Protein AF-A0A8S3ZGH3-F1 (afdb_monomer_lite)

Organism: NCBI:txid100452

pLDDT: mean 76.25, std 20.77, range [28.72, 97.94]

InterPro domains:
  IPR023696 Ureohydrolase domain superfamily [SSF52768] (1-85)
  IPR037138 Histone deacetylase domain superfamily [G3DSA:3.40.800.20] (1-89)
  IPR037138 Histone deacetylase domain superfamily [G3DSA:3.40.800.20] (136-360)

Radius of gyration: 25.5 Å; chains: 1; bounding box: 62×52×78 Å

Secondary structure (DSSP, 8-state):
------THHHHHHHHHHTTGGGG-----------HHHHHHHHHHHHHHHHTPPPPPPPPPPPPPHHHHHHHHHHHHHHTTT-GGGGGGGGGGGS---GGGSTTHHHHHPPS-TT-----TTT--SSPPPSS-TT-TTHHHHHHHHHHHHHHHHHH------SEEEEEEES-TTSHHHHHHHTSTTGGGSEE-TTSS-TT--HHHHHHHHHHHHHTTSEEEEEEE------EE---SSSSPP-EE-HHHHHHHHHHTSTT-SSEEEEEES--GGGTTS---S-TTEEEEEEEEE-S---------S-TTTTSSTT--TT--EEEEEEESS---HHHHHHHIIIIIHHHHHHH--SEEEEEE-PPPP---

Sequence (368 aa):
GEMAVTPACFAHFVNFLTPLASGKLVLALEGGYNLKSLSESVALSLRALLGDPTPKIAPISAPNQSVVGSVLNCIKVLRPFWRSLRYQDFLEGRDVCADSYPFSEVLNFPPVQDVKFSTPESRPEVFPLIQECAAETAISRLESYNSLLDDLIKNTSLLCAEHRVSIASDNKESALHSYLTKSTVWSRCISLEEHLPGSADVSDCVKACIDSILSYKAQSSVCLVQSHHGHKNGPTNGEAPHQDTSIDLAVRYAASNDQTKRILVVQLGASPCNQQMCCTENSSVLYVTLESEGNKTTDSAHCSRDTTCRENRNADPTSQHVHINIKENAITNGDLMSVLFQVILPVSYEFCPDFVIFTWKTPSPANE

Foldseek 3Di:
DPDPDQLLVLLVVLLVCCPPPVRPDDDDDDDDDLPLRVVSNVVSVVCSSVVFDRWFDDQDDDDDPVVVLVVLLVLVVCVVPDVLSVVVVVVVVDPPPCVNPPCVVSVPDDPPPPPDDQDPVRDDPDDPDPDDPCDVCPVVVSVVVVVVSVVCVVPTDRDAAPAAEEEEEQDCPDPVNVVLCPDPVVVRYHYPVVVAPPNHHLLRQLLSQVCCCVVSNHVHYYYHYDDPQADQPDDPDDDDGDRQDSVNSNVVSLVVDPLWQAEEEEEEADDPPPPPPPPPVDLRYAYEYEHEDDPDPDDDQPQDLDPVCVVPPDDDNSHRYGYGYDYDDPDDPSNVVSCVVVPVVVVCSNSSTSYYHYYYDDPDPPPD

Structure (mmCIF, N/CA/C/O backbone):
data_AF-A0A8S3ZGH3-F1
#
_entry.id   AF-A0A8S3ZGH3-F1
#
loop_
_atom_site.group_PDB
_atom_site.id
_atom_site.type_symbol
_atom_site.label_atom_id
_atom_site.label_alt_id
_atom_site.label_comp_id
_atom_site.label_asym_id
_atom_site.label_entity_id
_atom_site.label_seq_id
_atom_site.pdbx_PDB_ins_code
_atom_site.Cartn_x
_atom_site.Cartn_y
_atom_site.Cartn_z
_atom_site.occupancy
_atom_site.B_iso_or_equiv
_atom_site.auth_seq_id
_atom_site.auth_comp_id
_atom_site.auth_asym_id
_atom_site.auth_atom_id
_atom_site.pdbx_PDB_model_num
ATOM 1 N N . GLY A 1 1 ? 10.021 0.715 -24.148 1.00 82.25 1 GLY A N 1
ATOM 2 C CA . GLY A 1 1 ? 10.222 0.157 -22.803 1.00 82.25 1 GLY A CA 1
ATOM 3 C C . GLY A 1 1 ? 10.001 -1.336 -22.813 1.00 82.25 1 GLY A C 1
ATOM 4 O O . GLY A 1 1 ? 10.886 -2.040 -22.367 1.00 82.25 1 GLY A O 1
ATOM 5 N N . GLU A 1 2 ? 8.851 -1.794 -23.329 1.00 84.62 2 GLU A N 1
ATOM 6 C CA . GLU A 1 2 ? 8.499 -3.228 -23.430 1.00 84.62 2 GLU A CA 1
ATOM 7 C C . GLU A 1 2 ? 8.503 -3.974 -22.082 1.00 84.62 2 GLU A C 1
ATOM 9 O O . GLU A 1 2 ? 8.679 -5.184 -22.023 1.00 84.62 2 GLU A O 1
ATOM 14 N N . MET A 1 3 ? 8.266 -3.240 -20.992 1.00 90.44 3 MET A N 1
ATOM 15 C CA . MET A 1 3 ? 8.086 -3.800 -19.655 1.00 90.44 3 MET A CA 1
ATOM 16 C C . MET A 1 3 ? 6.598 -4.014 -19.377 1.00 90.44 3 MET A C 1
ATOM 18 O O . MET A 1 3 ? 5.766 -3.227 -19.825 1.00 90.44 3 MET A O 1
ATOM 22 N N . ALA A 1 4 ? 6.276 -5.024 -18.572 1.00 90.50 4 ALA A N 1
ATOM 23 C CA . ALA A 1 4 ? 4.908 -5.362 -18.175 1.00 90.50 4 ALA A CA 1
ATOM 24 C C . ALA A 1 4 ? 4.517 -4.778 -16.799 1.00 90.50 4 ALA A C 1
ATOM 26 O O . ALA A 1 4 ? 3.807 -5.412 -16.023 1.00 90.50 4 ALA A O 1
ATOM 27 N N . VAL A 1 5 ? 5.011 -3.579 -16.462 1.00 93.44 5 VAL A N 1
ATOM 28 C CA . VAL A 1 5 ? 4.667 -2.899 -15.200 1.00 93.44 5 VAL A CA 1
ATOM 29 C C . VAL A 1 5 ? 3.343 -2.158 -15.369 1.00 93.44 5 VAL A C 1
ATOM 31 O O . VAL A 1 5 ? 3.215 -1.298 -16.238 1.00 93.44 5 VAL A O 1
ATOM 34 N N . THR A 1 6 ? 2.360 -2.469 -14.524 1.00 94.88 6 THR A N 1
ATOM 35 C CA . THR A 1 6 ? 1.045 -1.810 -14.556 1.00 94.88 6 THR A CA 1
ATOM 36 C C . THR A 1 6 ? 1.110 -0.378 -14.008 1.00 94.88 6 THR A C 1
ATOM 38 O O . THR A 1 6 ? 1.867 -0.146 -13.059 1.00 94.88 6 THR A O 1
ATOM 41 N N . PRO A 1 7 ? 0.256 0.551 -14.477 1.00 96.31 7 PRO A N 1
ATOM 42 C CA . PRO A 1 7 ? 0.173 1.912 -13.938 1.00 96.31 7 PRO A CA 1
ATOM 43 C C . PRO A 1 7 ? 0.001 2.002 -12.412 1.00 96.31 7 PRO A C 1
ATOM 45 O O . PRO A 1 7 ? 0.629 2.843 -11.770 1.00 96.31 7 PRO A O 1
ATOM 48 N N . ALA A 1 8 ? -0.776 1.096 -11.804 1.00 96.44 8 ALA A N 1
ATOM 49 C CA . ALA A 1 8 ? -1.003 1.066 -10.354 1.00 96.44 8 ALA A CA 1
ATOM 50 C C . ALA A 1 8 ? 0.294 0.932 -9.536 1.00 96.44 8 ALA A C 1
ATOM 52 O O . ALA A 1 8 ? 0.405 1.502 -8.451 1.00 96.44 8 ALA A O 1
ATOM 53 N N . CYS A 1 9 ? 1.317 0.265 -10.081 1.00 96.06 9 CYS A N 1
ATOM 54 C CA . CYS A 1 9 ? 2.613 0.110 -9.421 1.00 96.06 9 CYS A CA 1
ATOM 55 C C . CYS A 1 9 ? 3.291 1.462 -9.129 1.00 96.06 9 CYS A C 1
ATOM 57 O O . CYS A 1 9 ? 3.997 1.592 -8.128 1.00 96.06 9 CYS A O 1
ATOM 59 N N . PHE A 1 10 ? 3.062 2.488 -9.958 1.00 96.69 10 PHE A N 1
ATOM 60 C CA . PHE A 1 10 ? 3.638 3.817 -9.740 1.00 96.69 10 PHE A CA 1
ATOM 61 C C . PHE A 1 10 ? 3.031 4.518 -8.518 1.00 96.69 10 PHE A C 1
ATOM 63 O O . PHE A 1 10 ? 3.765 5.165 -7.774 1.00 96.69 10 PHE A O 1
ATOM 70 N N . ALA A 1 11 ? 1.737 4.324 -8.237 1.00 97.25 11 ALA A N 1
ATOM 71 C CA . ALA A 1 11 ? 1.107 4.849 -7.023 1.00 97.25 11 ALA A CA 1
ATOM 72 C C . ALA A 1 11 ? 1.741 4.259 -5.752 1.00 97.25 11 ALA A C 1
ATOM 74 O O . ALA A 1 11 ? 2.034 4.990 -4.807 1.00 97.25 11 ALA A O 1
ATOM 75 N N . HIS A 1 12 ? 2.023 2.951 -5.752 1.00 96.94 12 HIS A N 1
ATOM 76 C CA . HIS A 1 12 ? 2.747 2.295 -4.659 1.00 96.94 12 HIS A CA 1
ATOM 77 C C . HIS A 1 12 ? 4.166 2.844 -4.502 1.00 96.94 12 HIS A C 1
ATOM 79 O O . HIS A 1 12 ? 4.594 3.135 -3.387 1.00 96.94 12 HIS A O 1
ATOM 85 N N . PHE A 1 13 ? 4.882 3.034 -5.613 1.00 95.69 13 PHE A N 1
ATOM 86 C CA . PHE A 1 13 ? 6.238 3.576 -5.587 1.00 95.69 13 PHE A CA 1
ATOM 87 C C . PHE A 1 13 ? 6.276 4.995 -5.007 1.00 95.69 13 PHE A C 1
ATOM 89 O O . PHE A 1 13 ? 7.076 5.278 -4.119 1.00 95.69 13 PHE A O 1
ATOM 96 N N . VAL A 1 14 ? 5.356 5.865 -5.433 1.00 97.12 14 VAL A N 1
ATOM 97 C CA . VAL A 1 14 ? 5.193 7.213 -4.868 1.00 97.12 14 VAL A CA 1
ATOM 98 C C . VAL A 1 14 ? 4.881 7.141 -3.375 1.00 97.12 14 VAL A C 1
ATOM 100 O O . VAL A 1 14 ? 5.532 7.825 -2.588 1.00 97.12 14 VAL A O 1
ATOM 103 N N . ASN A 1 15 ? 3.949 6.279 -2.962 1.00 95.75 15 ASN A N 1
ATOM 104 C CA . ASN A 1 15 ? 3.580 6.129 -1.555 1.00 95.75 15 ASN A CA 1
ATOM 105 C C . ASN A 1 15 ? 4.732 5.610 -0.672 1.00 95.75 15 ASN A C 1
ATOM 107 O O . ASN A 1 15 ? 4.805 5.956 0.500 1.00 95.75 15 ASN A O 1
ATOM 111 N N . PHE A 1 16 ? 5.670 4.825 -1.209 1.00 96.12 16 PHE A N 1
ATOM 112 C CA . PHE A 1 16 ? 6.879 4.435 -0.471 1.00 96.12 16 PHE A CA 1
ATOM 113 C C . PHE A 1 16 ? 7.898 5.567 -0.311 1.00 96.12 16 PHE A C 1
ATOM 115 O O . PHE A 1 16 ? 8.708 5.534 0.616 1.00 96.12 16 PHE A O 1
ATOM 122 N N . LEU A 1 17 ? 7.866 6.567 -1.192 1.00 96.75 17 LEU A N 1
ATOM 123 C CA . LEU A 1 17 ? 8.768 7.716 -1.150 1.00 96.75 17 LEU A CA 1
ATOM 124 C C . LEU A 1 17 ? 8.205 8.882 -0.326 1.00 96.75 17 LEU A C 1
ATOM 126 O O . LEU A 1 17 ? 8.986 9.674 0.198 1.00 96.75 17 LEU A O 1
ATOM 130 N N . THR A 1 18 ? 6.882 8.987 -0.166 1.00 95.38 18 THR A N 1
ATOM 131 C CA . THR A 1 18 ? 6.231 10.083 0.579 1.00 95.38 18 THR A CA 1
ATOM 132 C C . THR A 1 18 ? 6.640 10.199 2.057 1.00 95.38 18 THR A C 1
ATOM 134 O O . THR A 1 18 ? 6.649 11.324 2.556 1.00 95.38 18 THR A O 1
ATOM 137 N N . PRO A 1 19 ? 7.047 9.141 2.792 1.00 95.25 19 PRO A N 1
ATOM 138 C CA . PRO A 1 19 ? 7.546 9.311 4.158 1.00 95.25 19 PRO A CA 1
ATOM 139 C C . PRO A 1 19 ? 8.932 9.975 4.217 1.00 95.25 19 PRO A C 1
ATOM 141 O O . PRO A 1 19 ? 9.314 10.535 5.247 1.00 95.25 19 PRO A O 1
ATOM 144 N N . LEU A 1 20 ? 9.707 9.920 3.129 1.00 96.00 20 LEU A N 1
ATOM 145 C CA . LEU A 1 20 ? 11.048 10.495 3.066 1.00 96.00 20 LEU A CA 1
ATOM 146 C C . LEU A 1 20 ? 10.983 12.023 2.976 1.00 96.00 20 LEU A C 1
ATOM 148 O O . LEU A 1 20 ? 10.017 12.603 2.484 1.00 96.00 20 LEU A O 1
ATOM 152 N N . ALA A 1 21 ? 12.029 12.691 3.472 1.00 97.06 21 ALA A N 1
ATOM 153 C CA . ALA A 1 21 ? 12.148 14.153 3.453 1.00 97.06 21 ALA A CA 1
ATOM 154 C C . ALA A 1 21 ? 10.903 14.895 3.993 1.00 97.06 21 ALA A C 1
ATOM 156 O O . ALA A 1 21 ? 10.619 16.017 3.568 1.00 97.06 21 ALA A O 1
ATOM 157 N N . SER A 1 22 ? 10.164 14.274 4.922 1.00 95.19 22 SER A N 1
ATOM 158 C CA . SER A 1 22 ? 8.912 14.803 5.479 1.00 95.19 22 SER A CA 1
ATOM 159 C C . SER A 1 22 ? 7.852 15.111 4.409 1.00 95.19 22 SER A C 1
ATOM 161 O O . SER A 1 22 ? 7.162 16.124 4.504 1.00 95.19 22 SER A O 1
ATOM 163 N N . GLY A 1 23 ? 7.752 14.285 3.363 1.00 95.19 23 GLY A N 1
ATOM 164 C CA . GLY A 1 23 ? 6.767 14.458 2.289 1.00 95.19 23 GLY A CA 1
ATOM 165 C C . GLY A 1 23 ? 7.167 15.432 1.186 1.00 95.19 23 GLY A C 1
ATOM 166 O O . GLY A 1 23 ? 6.381 15.670 0.273 1.00 95.19 23 GLY A O 1
ATOM 167 N N . LYS A 1 24 ? 8.381 15.994 1.223 1.00 97.06 24 LYS A N 1
ATOM 168 C CA . LYS A 1 24 ? 8.888 16.869 0.156 1.00 97.06 24 LYS A CA 1
ATOM 169 C C . LYS A 1 24 ? 9.322 16.032 -1.048 1.00 97.06 24 LYS A C 1
ATOM 171 O O . LYS A 1 24 ? 10.484 15.645 -1.149 1.00 97.06 24 LYS A O 1
ATOM 176 N N . LEU A 1 25 ? 8.380 15.774 -1.950 1.00 96.62 25 LEU A N 1
ATOM 177 C CA . LEU A 1 25 ? 8.569 14.969 -3.155 1.00 96.62 25 LEU A CA 1
ATOM 178 C C . LEU A 1 25 ? 8.141 15.754 -4.403 1.00 96.62 25 LEU A C 1
ATOM 180 O O . LEU A 1 25 ? 7.067 16.349 -4.429 1.00 96.62 25 LEU A O 1
ATOM 184 N N . VAL A 1 26 ? 8.976 15.732 -5.444 1.00 96.75 26 VAL A N 1
ATOM 185 C CA . VAL A 1 26 ? 8.665 16.264 -6.779 1.00 96.75 26 VAL A CA 1
ATOM 186 C C . VAL A 1 26 ? 8.785 15.123 -7.780 1.00 96.75 26 VAL A C 1
ATOM 188 O O . VAL A 1 26 ? 9.812 14.449 -7.822 1.00 96.75 26 VAL A O 1
ATOM 191 N N . LEU A 1 27 ? 7.745 14.922 -8.589 1.00 95.81 27 LEU A N 1
ATOM 192 C CA . LEU A 1 27 ? 7.790 14.028 -9.744 1.00 95.81 27 LEU A CA 1
ATOM 193 C C . LEU A 1 27 ? 8.035 14.874 -10.996 1.00 95.81 27 LEU A C 1
ATOM 195 O O . LEU A 1 27 ? 7.205 15.710 -11.348 1.00 95.81 27 LEU A O 1
ATOM 199 N N . ALA A 1 28 ? 9.179 14.671 -11.647 1.00 96.25 28 ALA A N 1
ATOM 200 C CA . ALA A 1 28 ? 9.502 15.285 -12.930 1.00 96.25 28 ALA A CA 1
ATOM 201 C C . ALA A 1 28 ? 9.198 14.287 -14.053 1.00 96.25 28 ALA A C 1
ATOM 203 O O . ALA A 1 28 ? 9.656 13.145 -14.011 1.00 96.25 28 ALA A O 1
ATOM 204 N N . LEU A 1 29 ? 8.388 14.701 -15.030 1.00 93.94 29 LEU A N 1
ATOM 205 C CA . LEU A 1 29 ? 8.074 13.857 -16.175 1.00 93.94 29 LEU A CA 1
ATOM 206 C C . LEU A 1 29 ? 9.268 13.820 -17.133 1.00 93.94 29 LEU A C 1
ATOM 208 O O . LEU A 1 29 ? 9.695 14.863 -17.617 1.00 93.94 29 LEU A O 1
ATOM 212 N N . GLU A 1 30 ? 9.754 12.617 -17.424 1.00 93.31 30 GLU A N 1
ATOM 213 C CA . GLU A 1 30 ? 10.881 12.377 -18.329 1.00 93.31 30 GLU A CA 1
ATOM 214 C C . GLU A 1 30 ? 10.387 11.701 -19.622 1.00 93.31 30 GLU A C 1
ATOM 216 O O . GLU A 1 30 ? 9.917 12.357 -20.550 1.00 93.31 30 GLU A O 1
ATOM 221 N N . GLY A 1 31 ? 10.457 10.367 -19.687 1.00 90.00 31 GLY A N 1
ATOM 222 C CA . GLY A 1 31 ? 10.003 9.571 -20.827 1.00 90.00 31 GLY A CA 1
ATOM 223 C C . GLY A 1 31 ? 8.589 9.004 -20.669 1.00 90.00 31 GLY A C 1
ATOM 224 O O . GLY A 1 31 ? 7.943 9.132 -19.632 1.00 90.00 31 GLY A O 1
ATOM 225 N N . GLY A 1 32 ? 8.129 8.309 -21.710 1.00 89.25 32 GLY A N 1
ATOM 226 C CA . GLY A 1 32 ? 6.811 7.674 -21.749 1.00 89.25 32 GLY A CA 1
ATOM 227 C C . GLY A 1 32 ? 6.171 7.852 -23.117 1.00 89.25 32 GLY A C 1
ATOM 228 O O . GLY A 1 32 ? 5.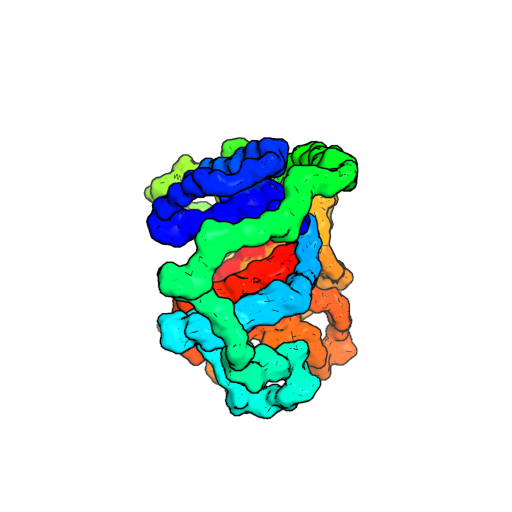617 8.899 -23.422 1.00 89.25 32 GLY A O 1
ATOM 229 N N . TYR A 1 33 ? 6.272 6.830 -23.964 1.00 89.44 33 TYR A N 1
ATOM 230 C CA . TYR A 1 33 ? 5.944 6.970 -25.390 1.00 89.44 33 TYR A CA 1
ATOM 231 C C . TYR A 1 33 ? 4.615 6.315 -25.787 1.00 89.44 33 TYR A C 1
ATOM 233 O O . TYR A 1 33 ? 4.142 6.511 -26.901 1.00 89.44 33 TYR A O 1
ATOM 241 N N . ASN A 1 34 ? 3.985 5.567 -24.876 1.00 90.38 34 ASN A N 1
ATOM 242 C CA . ASN A 1 34 ? 2.578 5.191 -24.999 1.00 90.38 34 ASN A CA 1
ATOM 243 C C . ASN A 1 34 ? 1.757 6.198 -24.182 1.00 90.38 34 ASN A C 1
ATOM 245 O O . ASN A 1 34 ? 1.824 6.184 -22.953 1.00 90.38 34 ASN A O 1
ATOM 249 N N . LEU A 1 35 ? 0.992 7.056 -24.866 1.00 92.94 35 LEU A N 1
ATOM 250 C CA . LEU A 1 35 ? 0.235 8.143 -24.234 1.00 92.94 35 LEU A CA 1
ATOM 251 C C . LEU A 1 35 ? -0.786 7.648 -23.208 1.00 92.94 35 LEU A C 1
ATOM 253 O O . LEU A 1 35 ? -0.936 8.280 -22.170 1.00 92.94 35 LEU A O 1
ATOM 257 N N . LYS A 1 36 ? -1.442 6.515 -23.469 1.00 94.69 36 LYS A N 1
ATOM 258 C CA . LYS A 1 36 ? -2.463 5.943 -22.585 1.00 94.69 36 LYS A CA 1
ATOM 259 C C . LYS A 1 36 ? -1.854 5.392 -21.301 1.00 94.69 36 LYS A C 1
ATOM 261 O O . LYS A 1 36 ? -2.310 5.707 -20.207 1.00 94.69 36 LYS A O 1
ATOM 266 N N . SER A 1 37 ? -0.786 4.603 -21.429 1.00 95.62 37 SER A N 1
ATOM 267 C CA . SER A 1 37 ? -0.040 4.115 -20.267 1.00 95.62 37 SER A CA 1
ATOM 268 C C . SER A 1 37 ? 0.553 5.274 -19.474 1.00 95.62 37 SER A C 1
ATOM 270 O O . SER A 1 37 ? 0.544 5.230 -18.249 1.00 95.62 37 SER A O 1
ATOM 272 N N . LEU A 1 38 ? 1.071 6.296 -20.162 1.00 96.50 38 LEU A N 1
ATOM 273 C CA . LEU A 1 38 ? 1.661 7.457 -19.515 1.00 96.50 38 LEU A CA 1
ATOM 274 C C . LEU A 1 38 ? 0.612 8.250 -18.729 1.00 96.50 38 LEU A C 1
ATOM 276 O O . LEU A 1 38 ? 0.835 8.532 -17.553 1.00 96.50 38 LEU A O 1
ATOM 280 N N . SER A 1 39 ? -0.520 8.591 -19.353 1.00 96.69 39 SER A N 1
ATOM 281 C CA . SER A 1 39 ? -1.583 9.354 -18.695 1.00 96.69 39 SER A CA 1
ATOM 282 C C . SER A 1 39 ? -2.107 8.631 -17.460 1.00 96.69 39 SER A C 1
ATOM 284 O O . SER A 1 39 ? -2.285 9.263 -16.422 1.00 96.69 39 SER A O 1
ATOM 286 N N . GLU A 1 40 ? -2.280 7.310 -17.545 1.00 97.38 40 GLU A N 1
ATOM 287 C CA . GLU A 1 40 ? -2.760 6.500 -16.425 1.00 97.38 40 GLU A CA 1
ATOM 288 C C . GLU A 1 40 ? -1.734 6.431 -15.286 1.00 97.38 40 GLU A C 1
ATOM 290 O O . GLU A 1 40 ? -2.064 6.690 -14.129 1.00 97.38 40 GLU A O 1
ATOM 295 N N . SER A 1 41 ? -0.460 6.164 -15.593 1.00 97.31 41 SER A N 1
ATOM 296 C CA . SER A 1 41 ? 0.600 6.129 -14.576 1.00 97.31 41 SER A CA 1
ATOM 297 C C . SER A 1 41 ? 0.769 7.479 -13.872 1.00 97.31 41 SER A C 1
ATOM 299 O O . SER A 1 41 ? 0.971 7.518 -12.656 1.00 97.31 41 SER A O 1
ATOM 301 N N . VAL A 1 42 ? 0.661 8.591 -14.610 1.00 97.88 42 VAL A N 1
ATOM 302 C CA . VAL A 1 42 ? 0.705 9.947 -14.039 1.00 97.88 42 VAL A CA 1
ATOM 303 C C . VAL A 1 42 ? -0.517 10.196 -13.157 1.00 97.88 42 VAL A C 1
ATOM 305 O O . VAL A 1 42 ? -0.353 10.661 -12.032 1.00 97.88 42 VAL A O 1
ATOM 308 N N . ALA A 1 43 ? -1.723 9.847 -13.608 1.00 97.50 43 ALA A N 1
ATOM 309 C CA . ALA A 1 43 ? -2.947 10.028 -12.831 1.00 97.50 43 ALA A CA 1
ATOM 310 C C . ALA A 1 43 ? -2.905 9.264 -11.495 1.00 97.50 43 ALA A C 1
ATOM 312 O O . ALA A 1 43 ? -3.174 9.846 -10.442 1.00 97.50 43 ALA A O 1
ATOM 313 N N . LEU A 1 44 ? -2.495 7.992 -11.502 1.00 97.94 44 LEU A N 1
ATOM 314 C CA . LEU A 1 44 ? -2.393 7.188 -10.278 1.00 97.94 44 LEU A CA 1
ATOM 315 C C . LEU A 1 44 ? -1.262 7.667 -9.352 1.00 97.94 44 LEU A C 1
ATOM 317 O O . LEU A 1 44 ? -1.410 7.645 -8.129 1.00 97.94 44 LEU A O 1
ATOM 321 N N . SER A 1 45 ? -0.163 8.177 -9.914 1.00 97.94 45 SER A N 1
ATOM 322 C CA . SER A 1 45 ? 0.901 8.832 -9.137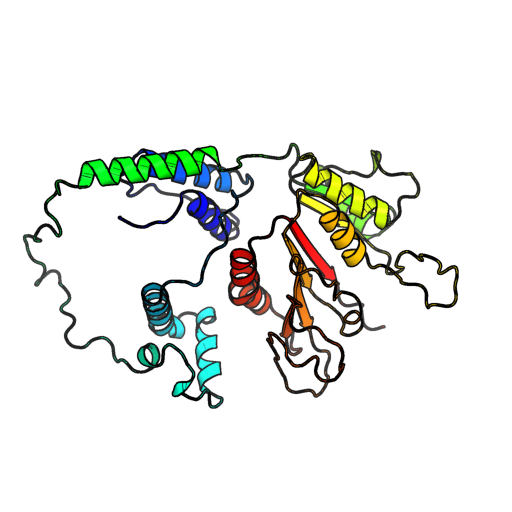 1.00 97.94 45 SER A CA 1
ATOM 323 C C . SER A 1 45 ? 0.415 10.120 -8.462 1.00 97.94 45 SER A C 1
ATOM 325 O O . SER A 1 45 ? 0.728 10.361 -7.296 1.00 97.94 45 SER A O 1
ATOM 327 N N . LEU A 1 46 ? -0.382 10.937 -9.162 1.00 97.06 46 LEU A N 1
ATOM 328 C CA . LEU A 1 46 ? -0.984 12.152 -8.603 1.00 97.06 46 LEU A CA 1
ATOM 329 C C . LEU A 1 46 ? -1.956 11.825 -7.467 1.00 97.06 46 LEU A C 1
ATOM 331 O O . LEU A 1 46 ? -1.918 12.492 -6.437 1.00 97.06 46 LEU A O 1
ATOM 335 N N . ARG A 1 47 ? -2.770 10.773 -7.606 1.00 96.88 47 ARG A N 1
ATOM 336 C CA . ARG A 1 47 ? -3.635 10.280 -6.519 1.00 96.88 47 ARG A CA 1
ATOM 337 C C . ARG A 1 47 ? -2.836 9.943 -5.260 1.00 96.88 47 ARG A C 1
ATOM 339 O O . ARG A 1 47 ? -3.187 10.398 -4.174 1.00 96.88 47 ARG A O 1
ATOM 346 N N . ALA A 1 48 ? -1.719 9.228 -5.406 1.00 96.25 48 ALA A N 1
ATOM 347 C CA . ALA A 1 48 ? -0.838 8.926 -4.277 1.00 96.25 48 ALA A CA 1
ATOM 348 C C . ALA A 1 48 ? -0.256 10.200 -3.627 1.00 96.25 48 ALA A C 1
ATOM 350 O O . ALA A 1 48 ? -0.211 10.291 -2.402 1.00 96.25 48 ALA A O 1
ATOM 351 N N . LEU A 1 49 ? 0.123 11.218 -4.415 1.00 96.56 49 LEU A N 1
ATOM 352 C CA . LEU A 1 49 ? 0.586 12.516 -3.890 1.00 96.56 49 LEU A CA 1
ATOM 353 C C . LEU A 1 49 ? -0.511 13.302 -3.159 1.00 96.56 49 LEU A C 1
ATOM 355 O O . LEU A 1 49 ? -0.233 13.958 -2.157 1.00 96.56 49 LEU A O 1
ATOM 359 N N . LEU A 1 50 ? -1.756 13.223 -3.633 1.00 95.69 50 LEU A N 1
ATOM 360 C CA . LEU A 1 50 ? -2.925 13.790 -2.952 1.00 95.69 50 LEU A CA 1
ATOM 361 C C . LEU A 1 50 ? -3.277 13.011 -1.673 1.00 95.69 50 LEU A C 1
ATOM 363 O O . LEU A 1 50 ? -4.073 13.471 -0.851 1.00 95.69 50 LEU A O 1
ATOM 367 N N . GLY A 1 51 ? -2.648 11.855 -1.461 1.00 93.12 51 GLY A N 1
ATOM 368 C CA . GLY A 1 51 ? -2.866 10.974 -0.325 1.00 93.12 51 GLY A CA 1
ATOM 369 C C . GLY A 1 51 ? -4.170 10.186 -0.420 1.00 93.12 51 GLY A C 1
ATOM 370 O O . GLY A 1 51 ? -4.714 9.824 0.624 1.00 93.12 51 GLY A O 1
ATOM 371 N N . ASP A 1 52 ? -4.675 9.971 -1.635 1.00 95.88 52 ASP A N 1
ATOM 372 C CA . ASP A 1 52 ? -5.749 9.017 -1.900 1.00 95.88 52 ASP A CA 1
ATOM 373 C C . ASP A 1 52 ? -5.241 7.575 -1.702 1.00 95.88 52 ASP A C 1
ATOM 375 O O . ASP A 1 52 ? -4.031 7.325 -1.779 1.00 95.88 52 ASP A O 1
ATOM 379 N N . PRO A 1 53 ? -6.138 6.599 -1.477 1.00 94.44 53 PRO A N 1
ATOM 380 C CA . PRO A 1 53 ? -5.749 5.200 -1.333 1.00 94.44 53 PRO A CA 1
ATOM 381 C C . PRO A 1 53 ? -5.029 4.677 -2.581 1.00 94.44 53 PRO A C 1
ATOM 383 O O . PRO A 1 53 ? -5.479 4.886 -3.713 1.00 94.44 53 PRO A O 1
ATOM 386 N N . THR A 1 54 ? -3.919 3.964 -2.376 1.00 94.12 54 THR A N 1
ATOM 387 C CA . THR A 1 54 ? -3.195 3.293 -3.461 1.00 94.12 54 THR A CA 1
ATOM 388 C C . THR A 1 54 ? -4.056 2.174 -4.049 1.00 94.12 54 THR A C 1
ATOM 390 O O . THR A 1 54 ? -4.522 1.327 -3.278 1.00 94.12 54 THR A O 1
ATOM 393 N N . PRO A 1 55 ? -4.257 2.119 -5.379 1.00 94.31 55 PRO A N 1
ATOM 394 C CA . PRO A 1 55 ? -5.043 1.055 -5.985 1.00 94.31 55 PRO A CA 1
ATOM 395 C C . PRO A 1 55 ? -4.417 -0.310 -5.728 1.00 94.31 55 PRO A C 1
ATOM 397 O O . PRO A 1 55 ? -3.203 -0.459 -5.811 1.00 94.31 55 PRO A O 1
ATOM 400 N N . LYS A 1 56 ? -5.244 -1.318 -5.459 1.00 92.12 56 LYS A N 1
ATOM 401 C CA . LYS A 1 56 ? -4.766 -2.677 -5.208 1.00 92.12 56 LYS A CA 1
ATOM 402 C C . LYS A 1 56 ? -4.052 -3.236 -6.441 1.00 92.12 56 LYS A C 1
ATOM 404 O O . LYS A 1 56 ? -4.641 -3.295 -7.519 1.00 92.12 56 LYS A O 1
ATOM 409 N N . ILE A 1 57 ? -2.819 -3.707 -6.267 1.00 91.38 57 ILE A N 1
ATOM 410 C CA . ILE A 1 57 ? -2.141 -4.525 -7.276 1.00 91.38 57 ILE A CA 1
ATOM 411 C C . ILE A 1 57 ? -2.473 -6.004 -7.077 1.00 91.38 57 ILE A C 1
ATOM 413 O O . ILE A 1 57 ? -2.683 -6.463 -5.951 1.00 91.38 57 ILE A O 1
ATOM 417 N N . ALA A 1 58 ? -2.549 -6.741 -8.186 1.00 85.25 58 ALA A N 1
ATOM 418 C CA . ALA A 1 58 ? -2.752 -8.185 -8.161 1.00 85.25 58 ALA A CA 1
ATOM 419 C C . ALA A 1 58 ? -1.635 -8.881 -7.354 1.00 85.25 58 ALA A C 1
ATOM 421 O O . ALA A 1 58 ? -0.534 -8.326 -7.264 1.00 85.25 58 ALA A O 1
ATOM 422 N N . PRO A 1 59 ? -1.896 -10.075 -6.783 1.00 82.06 59 PRO A N 1
ATOM 423 C CA . PRO A 1 59 ? -0.877 -10.840 -6.074 1.00 82.06 59 PRO A CA 1
ATOM 424 C C . PRO A 1 59 ? 0.390 -10.962 -6.916 1.00 82.06 59 PRO A C 1
ATOM 426 O O . PRO A 1 59 ? 0.335 -11.386 -8.074 1.00 82.06 59 PRO A O 1
ATOM 429 N N . ILE A 1 60 ? 1.516 -10.535 -6.349 1.00 87.69 60 ILE A N 1
ATOM 430 C CA . ILE A 1 60 ? 2.795 -10.561 -7.053 1.00 87.69 60 ILE A CA 1
ATOM 431 C C . ILE A 1 60 ? 3.441 -11.935 -6.899 1.00 87.69 60 ILE A C 1
ATOM 433 O O . ILE A 1 60 ? 3.383 -12.547 -5.837 1.00 87.69 60 ILE A O 1
ATOM 437 N N . SER A 1 61 ? 4.062 -12.421 -7.969 1.00 84.69 61 SER A N 1
ATOM 438 C CA . SER A 1 61 ? 4.901 -13.615 -7.923 1.00 84.69 61 SER A CA 1
ATOM 439 C C . SER A 1 61 ? 6.327 -13.264 -7.501 1.00 84.69 61 SER A C 1
ATOM 441 O O . SER A 1 61 ? 6.729 -12.097 -7.514 1.00 84.69 61 SER A O 1
ATOM 443 N N . ALA A 1 62 ? 7.128 -14.296 -7.230 1.00 84.31 62 ALA A N 1
ATOM 444 C CA . ALA A 1 62 ? 8.565 -14.140 -7.064 1.00 84.31 62 ALA A CA 1
ATOM 445 C C . ALA A 1 62 ? 9.190 -13.362 -8.247 1.00 84.31 62 ALA A C 1
ATOM 447 O O . ALA A 1 62 ? 8.756 -13.523 -9.398 1.00 84.31 62 ALA A O 1
ATOM 448 N N . PRO A 1 63 ? 10.206 -12.520 -7.987 1.00 88.19 63 PRO A N 1
ATOM 449 C CA . PRO A 1 63 ? 10.887 -11.768 -9.032 1.00 88.19 63 PRO A CA 1
ATOM 450 C C . PRO A 1 63 ? 11.603 -12.698 -10.021 1.00 88.19 63 PRO A C 1
ATOM 452 O O . PRO A 1 63 ? 12.100 -13.765 -9.662 1.00 88.19 63 PRO A O 1
ATOM 455 N N . ASN A 1 64 ? 11.717 -12.255 -11.276 1.00 88.44 64 ASN A N 1
ATOM 456 C CA . ASN A 1 64 ? 12.489 -12.965 -12.296 1.00 88.44 64 ASN A CA 1
ATOM 457 C C . ASN A 1 64 ? 13.960 -13.111 -11.884 1.00 88.44 64 ASN A C 1
ATOM 459 O O . ASN A 1 64 ? 14.563 -12.163 -11.380 1.00 88.44 64 ASN A O 1
ATOM 463 N N . GLN A 1 65 ? 14.573 -14.249 -12.220 1.00 83.25 65 GLN A N 1
ATOM 464 C CA . GLN A 1 65 ? 15.977 -14.552 -11.898 1.00 83.25 65 GLN A CA 1
ATOM 465 C C . GLN A 1 65 ? 16.950 -13.465 -12.382 1.00 83.25 65 GLN A C 1
ATOM 467 O O . GLN A 1 65 ? 17.850 -13.057 -11.652 1.00 83.25 65 GLN A O 1
ATOM 472 N N . SER A 1 66 ? 16.717 -12.915 -13.580 1.00 86.19 66 SER A N 1
ATOM 473 C CA . SER A 1 66 ? 17.509 -11.795 -14.106 1.00 86.19 66 SER A CA 1
ATOM 474 C C . SER A 1 66 ? 17.424 -10.542 -13.226 1.00 86.19 66 SER A C 1
ATOM 476 O O . SER A 1 66 ? 18.438 -9.877 -13.039 1.00 86.19 66 SER A O 1
ATOM 478 N N . VAL A 1 67 ? 16.248 -10.227 -12.672 1.00 88.62 67 VAL A N 1
ATOM 479 C CA . VAL A 1 67 ? 16.059 -9.075 -11.774 1.00 88.62 67 VAL A CA 1
ATOM 480 C C . VAL A 1 67 ? 16.762 -9.328 -10.447 1.00 88.62 67 VAL A C 1
ATOM 482 O O . VAL A 1 67 ? 17.451 -8.440 -9.952 1.00 88.62 67 VAL A O 1
ATOM 485 N N . VAL A 1 68 ? 16.645 -10.543 -9.901 1.00 84.19 68 VAL A N 1
ATOM 486 C CA . VAL A 1 68 ? 17.347 -10.925 -8.668 1.00 84.19 68 VAL A CA 1
ATOM 487 C C . VAL A 1 68 ? 18.857 -10.767 -8.841 1.00 84.19 68 VAL A C 1
ATOM 489 O O . VAL A 1 68 ? 19.489 -10.091 -8.033 1.00 84.19 68 VAL A O 1
ATOM 492 N N . GLY A 1 69 ? 19.424 -11.283 -9.936 1.00 79.56 69 GLY A N 1
ATOM 493 C CA . GLY A 1 69 ? 20.842 -11.109 -10.258 1.00 79.56 69 GLY A CA 1
ATOM 494 C C . GLY A 1 69 ? 21.260 -9.636 -10.341 1.00 79.56 69 GLY A C 1
ATOM 495 O O . GLY A 1 69 ? 22.266 -9.245 -9.749 1.00 79.56 69 GLY A O 1
ATOM 496 N N . SER A 1 70 ? 20.471 -8.785 -11.010 1.00 84.44 70 SER A N 1
ATOM 497 C CA . SER A 1 70 ? 20.737 -7.339 -11.072 1.00 84.44 70 SER A CA 1
ATOM 498 C C . SER A 1 70 ? 20.699 -6.668 -9.694 1.00 84.44 70 SER A C 1
ATOM 500 O O . SER A 1 70 ? 21.594 -5.886 -9.375 1.00 84.44 70 SER A O 1
ATOM 502 N N . VAL A 1 71 ? 19.702 -6.982 -8.862 1.00 86.88 71 VAL A N 1
ATOM 503 C CA . VAL A 1 71 ? 19.565 -6.415 -7.510 1.00 86.88 71 VAL A CA 1
ATOM 504 C C . VAL A 1 71 ? 20.735 -6.834 -6.623 1.00 86.88 71 VAL A C 1
ATOM 506 O O . VAL A 1 71 ? 21.348 -5.978 -5.984 1.00 86.88 71 VAL A O 1
ATOM 509 N N . LEU A 1 72 ? 21.092 -8.119 -6.613 1.00 82.75 72 LEU A N 1
ATOM 510 C CA . LEU A 1 72 ? 22.196 -8.625 -5.798 1.00 82.75 72 LEU A CA 1
ATOM 511 C C . LEU A 1 72 ? 23.550 -8.038 -6.239 1.00 82.75 72 LEU A C 1
ATOM 513 O O . LEU A 1 72 ? 24.357 -7.661 -5.390 1.00 82.75 72 LEU A O 1
ATOM 517 N N . ASN A 1 73 ? 23.776 -7.855 -7.545 1.00 78.44 73 ASN A N 1
ATOM 518 C CA . ASN A 1 73 ? 24.965 -7.163 -8.054 1.00 78.44 73 ASN A CA 1
ATOM 519 C C . ASN A 1 73 ? 25.040 -5.703 -7.575 1.00 78.44 73 ASN A C 1
ATOM 521 O O . ASN A 1 73 ? 26.102 -5.250 -7.140 1.00 78.44 73 ASN A O 1
ATOM 525 N N . CYS A 1 74 ? 23.921 -4.969 -7.595 1.00 86.00 74 CYS A N 1
ATOM 526 C CA . CYS A 1 74 ? 23.860 -3.615 -7.041 1.00 86.00 74 CYS A CA 1
ATOM 527 C C . CYS A 1 74 ? 24.176 -3.606 -5.539 1.00 86.00 74 CYS A C 1
ATOM 529 O O . CYS A 1 74 ? 24.975 -2.788 -5.083 1.00 86.00 74 CYS A O 1
ATOM 531 N N . ILE A 1 75 ? 23.601 -4.537 -4.772 1.00 84.56 75 ILE A N 1
ATOM 532 C CA . ILE A 1 75 ? 23.861 -4.670 -3.334 1.00 84.56 75 ILE A CA 1
ATOM 533 C C . ILE A 1 75 ? 25.349 -4.931 -3.070 1.00 84.56 75 ILE A C 1
ATOM 535 O O . ILE A 1 75 ? 25.949 -4.230 -2.256 1.00 84.56 75 ILE A O 1
ATOM 539 N N . LYS A 1 76 ? 25.973 -5.857 -3.809 1.00 77.06 76 LYS A N 1
ATOM 540 C CA . LYS A 1 76 ? 27.405 -6.188 -3.698 1.00 77.06 76 LYS A CA 1
ATOM 541 C C . LYS A 1 76 ? 28.308 -4.962 -3.860 1.00 77.06 76 LYS A C 1
ATOM 543 O O . LYS A 1 76 ? 29.252 -4.793 -3.091 1.00 77.06 76 LYS A O 1
ATOM 548 N N . VAL A 1 77 ? 28.021 -4.096 -4.834 1.00 81.50 77 VAL A N 1
ATOM 549 C CA . VAL A 1 77 ? 28.816 -2.881 -5.095 1.00 81.50 77 VAL A CA 1
ATOM 550 C C . VAL A 1 77 ? 28.534 -1.781 -4.067 1.00 81.50 77 VAL A C 1
ATOM 552 O O . VAL A 1 77 ? 29.439 -1.038 -3.691 1.00 81.50 77 VAL A O 1
ATOM 555 N N . LEU A 1 78 ? 27.292 -1.668 -3.588 1.00 84.81 78 LEU A N 1
ATOM 556 C CA . LEU A 1 78 ? 26.854 -0.574 -2.716 1.00 84.81 78 LEU A CA 1
ATOM 557 C C . LEU A 1 78 ? 27.041 -0.854 -1.213 1.00 84.81 78 LEU A C 1
ATOM 559 O O . LEU A 1 78 ? 27.169 0.098 -0.437 1.00 84.81 78 LEU A O 1
ATOM 563 N N . ARG A 1 79 ? 27.112 -2.119 -0.773 1.00 83.88 79 ARG A N 1
ATOM 564 C CA . ARG A 1 79 ? 27.233 -2.494 0.654 1.00 83.88 79 ARG A CA 1
ATOM 565 C C . ARG A 1 79 ? 28.416 -1.859 1.413 1.00 83.88 79 ARG A C 1
ATOM 567 O O . ARG A 1 79 ? 28.231 -1.536 2.594 1.00 83.88 79 ARG A O 1
ATOM 574 N N . PRO A 1 80 ? 29.595 -1.566 0.810 1.00 81.94 80 PRO A N 1
ATOM 575 C CA . PRO A 1 80 ? 30.658 -0.854 1.523 1.00 81.94 80 PRO A CA 1
ATOM 576 C C . PRO A 1 80 ? 30.240 0.557 1.956 1.00 81.94 80 PRO A C 1
ATOM 578 O O . PRO A 1 80 ? 30.694 1.040 2.992 1.00 81.94 80 PRO A O 1
ATOM 581 N N . PHE A 1 81 ? 29.324 1.195 1.226 1.00 88.69 81 PHE A N 1
ATOM 582 C CA . PHE A 1 81 ? 28.893 2.575 1.460 1.00 88.69 81 PHE A CA 1
ATOM 583 C C . PHE A 1 81 ? 27.603 2.666 2.290 1.00 88.69 81 PHE A C 1
ATOM 585 O O . PHE A 1 81 ? 27.408 3.642 3.012 1.00 88.69 81 PHE A O 1
ATOM 592 N N . TRP A 1 82 ? 26.753 1.633 2.254 1.00 88.44 82 TRP A N 1
ATOM 593 C CA . TRP A 1 82 ? 25.422 1.647 2.871 1.00 88.44 82 TRP A CA 1
ATOM 594 C C . TRP A 1 82 ? 25.250 0.526 3.899 1.00 88.44 82 TRP A C 1
ATOM 596 O O . TRP A 1 82 ? 25.178 -0.650 3.554 1.00 88.44 82 TRP A O 1
ATOM 606 N N . ARG A 1 83 ? 25.137 0.891 5.185 1.00 85.81 83 ARG A N 1
ATOM 607 C CA . ARG A 1 83 ? 25.017 -0.076 6.298 1.00 85.81 83 ARG A CA 1
ATOM 608 C C . ARG A 1 83 ? 23.782 -0.972 6.192 1.00 85.81 83 ARG A C 1
ATOM 610 O O . ARG A 1 83 ? 23.869 -2.145 6.535 1.00 85.81 83 ARG A O 1
ATOM 617 N N . SER A 1 84 ? 22.675 -0.440 5.674 1.00 85.06 84 SER A N 1
ATOM 618 C CA . SER A 1 84 ? 21.420 -1.173 5.464 1.00 85.06 84 SER A CA 1
ATOM 619 C C . SER A 1 84 ? 21.535 -2.332 4.472 1.00 85.06 84 SER A C 1
ATOM 621 O O . SER A 1 84 ? 20.618 -3.136 4.403 1.00 85.06 84 SER A O 1
ATOM 623 N N . LEU A 1 85 ? 22.632 -2.433 3.714 1.00 84.81 85 LEU A N 1
ATOM 624 C CA . LEU A 1 85 ? 22.870 -3.490 2.727 1.00 84.81 85 LEU A CA 1
ATOM 625 C C . LEU A 1 85 ? 23.892 -4.545 3.191 1.00 84.81 85 LEU A C 1
ATOM 627 O O . LEU A 1 85 ? 24.159 -5.493 2.462 1.00 84.81 85 LEU A O 1
ATOM 631 N N . ARG A 1 86 ? 24.480 -4.397 4.387 1.00 77.56 86 ARG A N 1
ATOM 632 C CA . ARG A 1 86 ? 25.575 -5.260 4.882 1.00 77.56 86 ARG A CA 1
ATOM 633 C C . ARG A 1 86 ? 25.115 -6.550 5.567 1.00 77.56 86 ARG A C 1
ATOM 635 O O . ARG A 1 86 ? 25.945 -7.361 5.951 1.00 77.56 86 ARG A O 1
ATOM 642 N N . TYR A 1 87 ? 23.812 -6.752 5.760 1.00 69.75 87 TYR A N 1
ATOM 643 C CA . TYR A 1 87 ? 23.305 -7.909 6.508 1.00 69.75 87 TYR A CA 1
ATOM 644 C C . TYR A 1 87 ? 23.491 -9.247 5.768 1.00 69.75 87 TYR A C 1
ATOM 646 O O . TYR A 1 87 ? 23.469 -10.296 6.406 1.00 69.75 87 TYR A O 1
ATOM 654 N N . GLN A 1 88 ? 23.707 -9.225 4.448 1.00 62.50 88 GLN A N 1
ATOM 655 C CA . GLN A 1 88 ? 23.968 -10.435 3.657 1.00 62.50 88 GLN A CA 1
ATOM 656 C C . GLN A 1 88 ? 25.305 -11.096 4.038 1.00 62.50 88 GLN A C 1
ATOM 658 O O . GLN A 1 88 ? 25.404 -12.317 4.010 1.00 62.50 88 GLN A O 1
ATOM 663 N N . ASP A 1 89 ? 26.278 -10.313 4.516 1.00 50.44 89 ASP A N 1
ATOM 664 C CA . ASP A 1 89 ? 27.605 -10.785 4.935 1.00 50.44 89 ASP A CA 1
ATOM 665 C C . ASP A 1 89 ? 27.530 -11.660 6.208 1.00 50.44 89 ASP A C 1
ATOM 667 O O . ASP A 1 89 ? 28.377 -12.516 6.440 1.00 50.44 89 ASP A O 1
ATOM 671 N N . PHE A 1 90 ? 26.491 -11.500 7.041 1.00 49.94 90 PHE A N 1
ATOM 672 C CA . PHE A 1 90 ? 26.296 -12.326 8.244 1.00 49.94 90 PHE A CA 1
ATOM 673 C C . PHE A 1 90 ? 25.799 -13.744 7.934 1.00 49.94 90 PHE A C 1
ATOM 675 O O . PHE A 1 90 ? 25.951 -14.635 8.771 1.00 49.94 90 PHE A O 1
ATOM 682 N N . LEU A 1 91 ? 25.235 -13.974 6.742 1.00 48.69 91 LEU A N 1
ATOM 683 C CA . LEU A 1 91 ? 24.916 -15.320 6.257 1.00 48.69 91 LEU A CA 1
ATOM 684 C C . LEU A 1 91 ? 26.181 -16.081 5.828 1.00 48.69 91 LEU A C 1
ATOM 686 O O . LEU A 1 91 ? 26.161 -17.304 5.804 1.00 48.69 91 LEU A O 1
ATOM 690 N N . GLU A 1 92 ? 27.288 -15.383 5.555 1.00 48.34 92 GLU A N 1
ATOM 691 C CA . GLU A 1 92 ? 28.572 -15.976 5.148 1.00 48.34 92 GLU A CA 1
ATOM 692 C C . GLU A 1 92 ? 29.382 -16.530 6.353 1.00 48.34 92 GLU A C 1
ATOM 694 O O . GLU A 1 92 ? 30.408 -17.177 6.160 1.00 48.34 92 GLU A O 1
ATOM 699 N N . GLY A 1 93 ? 28.936 -16.296 7.602 1.00 45.81 93 GLY A N 1
ATOM 700 C CA . GLY A 1 93 ? 29.654 -16.633 8.851 1.00 45.81 93 GLY A CA 1
ATOM 701 C C . GLY A 1 93 ? 29.160 -17.866 9.632 1.00 45.81 93 GLY A C 1
ATOM 702 O O . GLY A 1 93 ? 29.714 -18.196 10.680 1.00 45.81 93 GLY A O 1
ATOM 703 N N . ARG A 1 94 ? 28.125 -18.555 9.148 1.00 41.56 94 ARG A N 1
ATOM 704 C CA . ARG A 1 94 ? 27.843 -19.969 9.456 1.00 41.56 94 ARG A CA 1
ATOM 705 C C . ARG A 1 94 ? 27.804 -20.682 8.118 1.00 41.56 94 ARG A C 1
ATOM 707 O O . ARG A 1 94 ? 27.375 -20.053 7.162 1.00 41.56 94 ARG A O 1
ATOM 714 N N . ASP A 1 95 ? 28.224 -21.943 8.059 1.00 39.91 95 ASP A N 1
ATOM 715 C CA . ASP A 1 95 ? 28.204 -22.777 6.852 1.00 39.91 95 ASP A CA 1
ATOM 716 C C . ASP A 1 95 ? 26.800 -22.837 6.213 1.00 39.91 95 ASP A C 1
ATOM 718 O O . ASP A 1 95 ? 26.058 -23.809 6.353 1.00 39.91 95 ASP A O 1
ATOM 722 N N . VAL A 1 96 ? 26.407 -21.797 5.481 1.00 42.22 96 VAL A N 1
ATOM 723 C CA . VAL A 1 96 ? 25.440 -21.919 4.408 1.00 42.22 96 VAL A CA 1
ATOM 724 C C . VAL A 1 96 ? 26.226 -22.658 3.348 1.00 42.22 96 VAL A C 1
ATOM 726 O O . VAL A 1 96 ? 27.105 -22.085 2.706 1.00 42.22 96 VAL A O 1
ATOM 729 N N . CYS A 1 97 ? 25.977 -23.965 3.248 1.00 40.97 97 CYS A N 1
ATOM 730 C CA . CYS A 1 97 ? 26.516 -24.805 2.189 1.00 40.97 97 CYS A CA 1
ATOM 731 C C . CYS A 1 97 ? 26.394 -24.004 0.887 1.00 40.97 97 CYS A C 1
ATOM 733 O O . CYS A 1 97 ? 25.274 -23.647 0.512 1.00 40.97 97 CYS A O 1
ATOM 735 N N . ALA A 1 98 ? 27.511 -23.650 0.245 1.00 45.03 98 ALA A N 1
ATOM 736 C CA . ALA A 1 98 ? 27.505 -22.842 -0.980 1.00 45.03 98 ALA A CA 1
ATOM 737 C C . ALA A 1 98 ? 26.603 -23.463 -2.070 1.00 45.03 98 ALA A C 1
ATOM 739 O O . ALA A 1 98 ? 26.063 -22.750 -2.912 1.00 45.03 98 ALA A O 1
ATOM 740 N N . ASP A 1 99 ? 26.365 -24.773 -1.966 1.00 44.88 99 ASP A N 1
ATOM 741 C CA . ASP A 1 99 ? 25.464 -25.584 -2.787 1.00 44.88 99 ASP A CA 1
ATOM 742 C C . ASP A 1 99 ? 23.961 -25.334 -2.531 1.00 44.88 99 ASP A C 1
ATOM 744 O O . ASP A 1 99 ? 23.119 -25.781 -3.304 1.00 44.88 99 ASP A O 1
ATOM 748 N N . SER A 1 100 ? 23.600 -24.636 -1.449 1.00 45.19 100 SER A N 1
ATOM 749 C CA . SER A 1 100 ? 22.213 -24.358 -1.038 1.00 45.19 100 SER A CA 1
ATOM 750 C C . SER A 1 100 ? 21.775 -22.908 -1.265 1.00 45.19 100 SER A C 1
ATOM 752 O O . SER A 1 100 ? 20.584 -22.608 -1.174 1.00 45.19 100 SER A O 1
ATOM 754 N N . TYR A 1 101 ? 22.711 -22.004 -1.584 1.00 45.25 101 TYR A N 1
ATOM 755 C CA . TYR A 1 101 ? 22.378 -20.639 -1.977 1.00 45.25 101 TYR A CA 1
ATOM 756 C C . TYR A 1 101 ? 22.020 -20.623 -3.473 1.00 45.25 101 TYR A C 1
ATOM 758 O O . TYR A 1 101 ? 22.879 -20.928 -4.301 1.00 45.25 101 TYR A O 1
ATOM 766 N N . PRO A 1 102 ? 20.789 -20.240 -3.864 1.00 50.00 102 PRO A N 1
ATOM 767 C CA . PRO A 1 102 ? 20.334 -20.331 -5.257 1.00 50.00 102 PRO A CA 1
ATOM 768 C C . PRO A 1 102 ? 21.082 -19.399 -6.231 1.00 50.00 102 PRO A C 1
ATOM 770 O O . PRO A 1 102 ? 20.825 -19.443 -7.430 1.00 50.00 102 PRO A O 1
ATOM 773 N N . PHE A 1 103 ? 22.012 -18.572 -5.735 1.00 51.03 103 PHE A N 1
ATOM 774 C CA . PHE A 1 103 ? 22.779 -17.586 -6.502 1.00 51.03 103 PHE A CA 1
ATOM 775 C C . PHE A 1 103 ? 24.280 -17.617 -6.179 1.00 51.03 103 PHE A C 1
ATOM 777 O O . PHE A 1 103 ? 24.904 -16.571 -5.986 1.00 51.03 103 PHE A O 1
ATOM 784 N N . SER A 1 104 ? 24.876 -18.808 -6.102 1.00 49.66 104 SER A N 1
ATOM 785 C CA . SER A 1 104 ? 26.323 -18.991 -5.880 1.00 49.66 104 SER A CA 1
ATOM 786 C C . SER A 1 104 ? 27.202 -18.215 -6.883 1.00 49.66 104 SER A C 1
ATOM 788 O O . SER A 1 104 ? 28.313 -17.798 -6.555 1.00 49.66 104 SER A O 1
ATOM 790 N N . GLU A 1 105 ? 26.684 -17.932 -8.082 1.00 50.72 105 GLU A N 1
ATOM 791 C CA . GLU A 1 105 ? 27.345 -17.124 -9.115 1.00 50.72 105 GLU A CA 1
ATOM 792 C C . GLU A 1 105 ? 27.532 -15.649 -8.712 1.00 50.72 105 GLU A C 1
ATOM 794 O O . GLU A 1 105 ? 28.554 -15.041 -9.030 1.00 50.72 105 GLU A O 1
ATOM 799 N N . VAL A 1 106 ? 26.604 -15.058 -7.954 1.00 53.47 106 VAL A N 1
ATOM 800 C CA . VAL A 1 106 ? 26.665 -13.623 -7.608 1.00 53.47 106 VAL A CA 1
ATOM 801 C C . VAL A 1 106 ? 27.809 -13.320 -6.627 1.00 53.47 106 VAL A C 1
ATOM 803 O O . VAL A 1 106 ? 28.422 -12.242 -6.651 1.00 53.47 106 VAL A O 1
ATOM 806 N N . LEU A 1 107 ? 28.167 -14.309 -5.807 1.00 51.72 107 LEU A N 1
ATOM 807 C CA . LEU A 1 107 ? 29.265 -14.218 -4.848 1.00 51.72 107 LEU A CA 1
ATOM 808 C C . LEU A 1 107 ? 30.638 -14.402 -5.519 1.00 51.72 107 LEU A C 1
ATOM 810 O O . LEU A 1 107 ? 31.595 -13.737 -5.123 1.00 51.72 107 LEU A O 1
ATOM 814 N N . ASN A 1 108 ? 30.723 -15.183 -6.603 1.00 51.16 108 ASN A N 1
ATOM 815 C CA . ASN A 1 108 ? 32.000 -15.677 -7.134 1.00 51.16 108 ASN A CA 1
ATOM 816 C C . ASN A 1 108 ? 32.541 -14.980 -8.389 1.00 51.16 108 ASN A C 1
ATOM 818 O O . ASN A 1 108 ? 33.703 -15.197 -8.733 1.00 51.16 108 ASN A O 1
ATOM 822 N N . PHE A 1 109 ? 31.777 -14.123 -9.071 1.00 48.91 109 PHE A N 1
ATOM 823 C CA . PHE A 1 109 ? 32.335 -13.413 -10.226 1.00 48.91 109 PHE A CA 1
ATOM 824 C C . PHE A 1 109 ? 33.123 -12.153 -9.805 1.00 48.91 109 PHE A C 1
ATOM 826 O O . PHE A 1 109 ? 32.557 -11.277 -9.127 1.00 48.91 109 PHE A O 1
ATOM 833 N N . PRO A 1 110 ? 34.402 -11.991 -10.222 1.00 53.25 110 PRO A N 1
ATOM 834 C CA . PRO A 1 110 ? 34.952 -10.651 -10.413 1.00 53.25 110 PRO A CA 1
ATOM 835 C C . PRO A 1 110 ? 34.072 -9.899 -11.433 1.00 53.25 110 PRO A C 1
ATOM 837 O O . PRO A 1 110 ? 33.357 -10.548 -12.202 1.00 53.25 110 PRO A O 1
ATOM 840 N N . PRO A 1 111 ? 34.076 -8.551 -11.458 1.00 55.75 111 PRO A N 1
ATOM 841 C CA . PRO A 1 111 ? 33.391 -7.807 -12.517 1.00 55.75 111 PRO A CA 1
ATOM 842 C C . PRO A 1 111 ? 33.760 -8.411 -13.874 1.00 55.75 111 PRO A C 1
ATOM 844 O O . PRO A 1 111 ? 34.924 -8.767 -14.071 1.00 55.75 111 PRO A O 1
ATOM 847 N N . VAL A 1 112 ? 32.767 -8.575 -14.759 1.00 57.81 112 VAL A N 1
ATOM 848 C CA . VAL A 1 112 ? 32.952 -9.174 -16.089 1.00 57.81 112 VAL A CA 1
ATOM 849 C C . VAL A 1 112 ? 34.217 -8.575 -16.707 1.00 57.81 112 VAL A C 1
ATOM 851 O O . VAL A 1 112 ? 34.313 -7.358 -16.881 1.00 57.81 112 VAL A O 1
ATOM 854 N N . GLN A 1 113 ? 35.225 -9.419 -16.936 1.00 54.97 113 GLN A N 1
ATOM 855 C CA . GLN A 1 113 ? 36.468 -8.970 -17.553 1.00 54.97 113 GLN A CA 1
ATOM 856 C C . GLN A 1 113 ? 36.165 -8.553 -18.997 1.00 54.97 113 GLN A C 1
ATOM 858 O O . GLN A 1 113 ? 35.238 -9.070 -19.619 1.00 54.97 113 GLN A O 1
ATOM 863 N N . ASP A 1 114 ? 36.904 -7.569 -19.502 1.00 61.88 114 ASP A N 1
ATOM 864 C CA . ASP A 1 114 ? 36.773 -7.060 -20.873 1.00 61.88 114 ASP A CA 1
ATOM 865 C C . ASP A 1 114 ? 35.442 -6.364 -21.221 1.00 61.88 114 ASP A C 1
ATOM 867 O O . ASP A 1 114 ? 35.094 -6.224 -22.399 1.00 61.88 114 ASP A O 1
ATOM 871 N N . VAL A 1 115 ? 34.710 -5.838 -20.228 1.00 61.75 115 VAL A N 1
ATOM 872 C CA . VAL A 1 115 ? 33.613 -4.891 -20.499 1.00 61.75 115 VAL A CA 1
ATOM 873 C C . VAL A 1 115 ? 34.193 -3.626 -21.131 1.00 61.75 115 VAL A C 1
ATOM 875 O O . VAL A 1 115 ? 34.810 -2.793 -20.466 1.00 61.75 115 VAL A O 1
ATOM 878 N N . LYS A 1 116 ? 33.978 -3.469 -22.438 1.00 64.56 116 LYS A N 1
ATOM 879 C CA . LYS A 1 116 ? 34.337 -2.252 -23.169 1.00 64.56 116 LYS A CA 1
ATOM 880 C C . LYS A 1 116 ? 33.368 -1.136 -22.789 1.00 64.56 116 LYS A C 1
ATOM 882 O O . LYS A 1 116 ? 32.191 -1.190 -23.134 1.00 64.56 116 LYS A O 1
ATOM 887 N N . PHE A 1 117 ? 33.865 -0.120 -22.095 1.00 63.22 117 PHE A N 1
ATOM 888 C CA . PHE A 1 117 ? 33.132 1.114 -21.836 1.00 63.22 117 PHE A CA 1
ATOM 889 C C . PHE A 1 117 ? 33.505 2.168 -22.879 1.00 63.22 117 PHE A C 1
ATOM 891 O O . PHE A 1 117 ? 34.669 2.310 -23.247 1.00 63.22 117 PHE A O 1
ATOM 898 N N . SER A 1 118 ? 32.513 2.919 -23.350 1.00 69.88 118 SER A N 1
ATOM 899 C CA . SER A 1 118 ? 32.750 4.088 -24.194 1.00 69.88 118 SER A CA 1
ATOM 900 C C . SER A 1 118 ? 33.131 5.280 -23.319 1.00 69.88 118 SER A C 1
ATOM 902 O O . SER A 1 118 ? 32.297 5.830 -22.602 1.00 69.88 118 SER A O 1
ATOM 904 N N . THR A 1 119 ? 34.394 5.679 -23.376 1.00 75.75 119 THR A N 1
ATOM 905 C CA . THR A 1 119 ? 34.886 6.973 -22.883 1.00 75.75 119 THR A CA 1
ATOM 906 C C . THR A 1 119 ? 34.558 8.083 -23.889 1.00 75.75 119 THR A C 1
ATOM 908 O O . THR A 1 119 ? 34.207 7.767 -25.028 1.00 75.75 119 THR A O 1
ATOM 911 N N . PRO A 1 120 ? 34.689 9.379 -23.543 1.00 75.44 120 PRO A N 1
ATOM 912 C CA . PRO A 1 120 ? 34.576 10.460 -24.526 1.00 75.44 120 PRO A CA 1
ATOM 913 C C . PRO A 1 120 ? 35.455 10.251 -25.773 1.00 75.44 120 PRO A C 1
ATOM 915 O O . PRO A 1 120 ? 35.052 10.633 -26.864 1.00 75.44 120 PRO A O 1
ATOM 918 N N . GLU A 1 121 ? 36.607 9.589 -25.629 1.00 80.12 121 GLU A N 1
ATOM 919 C CA . GLU A 1 121 ? 37.561 9.298 -26.708 1.00 80.12 121 GLU A CA 1
ATOM 920 C C . GLU A 1 121 ? 37.225 8.031 -27.517 1.00 80.12 121 GLU A C 1
ATOM 922 O O . GLU A 1 121 ? 37.706 7.871 -28.634 1.00 80.12 121 GLU A O 1
ATOM 927 N N . SER A 1 122 ? 36.425 7.114 -26.965 1.00 77.06 122 SER A N 1
ATOM 928 C CA . SER A 1 122 ? 36.072 5.821 -27.586 1.00 77.06 122 SER A CA 1
ATOM 929 C C . SER A 1 122 ? 34.576 5.676 -27.878 1.00 77.06 122 SER A C 1
ATOM 931 O O . SER A 1 122 ? 34.105 4.607 -28.280 1.00 77.06 122 SER A O 1
ATOM 933 N N . ARG A 1 123 ? 33.809 6.751 -27.674 1.00 78.38 123 ARG A N 1
ATOM 934 C CA . ARG A 1 123 ? 32.383 6.817 -27.974 1.00 78.38 123 ARG A CA 1
ATOM 935 C C . ARG A 1 123 ? 32.178 6.841 -29.493 1.00 78.38 123 ARG A C 1
ATOM 937 O O . ARG A 1 123 ? 32.717 7.729 -30.148 1.00 78.38 123 ARG A O 1
ATOM 944 N N . PRO A 1 124 ? 31.373 5.927 -30.059 1.00 77.06 124 PRO A N 1
ATOM 945 C CA . PRO A 1 124 ? 31.006 5.993 -31.468 1.00 77.06 124 PRO A CA 1
ATOM 946 C C . PRO A 1 124 ? 30.323 7.329 -31.790 1.00 77.06 124 PRO A C 1
ATOM 948 O O . PRO A 1 124 ? 29.431 7.756 -31.053 1.00 77.06 124 PRO A O 1
ATOM 951 N N . GLU A 1 125 ? 30.699 7.965 -32.903 1.00 80.75 125 GLU A N 1
ATOM 952 C CA . GLU A 1 125 ? 29.996 9.156 -33.414 1.00 80.75 125 GLU A CA 1
ATOM 953 C C . GLU A 1 125 ? 28.567 8.822 -33.863 1.00 80.75 125 GLU A C 1
ATOM 955 O O . GLU A 1 125 ? 27.666 9.655 -33.788 1.00 80.75 125 GLU A O 1
ATOM 960 N N . VAL A 1 126 ? 28.351 7.573 -34.286 1.00 78.50 126 VAL A N 1
ATOM 961 C CA . VAL A 1 126 ? 27.057 7.046 -34.708 1.00 78.50 126 VAL A CA 1
ATOM 962 C C . VAL A 1 126 ? 26.791 5.756 -33.952 1.00 78.50 126 VAL A C 1
ATOM 964 O O . VAL A 1 126 ? 27.585 4.816 -33.996 1.00 78.50 126 VAL A O 1
ATOM 967 N N . PHE A 1 127 ? 25.654 5.707 -33.268 1.00 72.81 127 PHE A N 1
ATOM 968 C CA . PHE A 1 127 ? 25.157 4.472 -32.684 1.00 72.81 127 PHE A CA 1
ATOM 969 C C . PHE A 1 127 ? 24.270 3.781 -33.716 1.00 72.81 127 PHE A C 1
ATOM 971 O O . PHE A 1 127 ? 23.364 4.432 -34.247 1.00 72.81 127 PHE A O 1
ATOM 978 N N . PRO A 1 128 ? 24.497 2.491 -34.018 1.00 68.44 128 PRO A N 1
ATOM 979 C CA . PRO A 1 128 ? 23.524 1.740 -34.789 1.00 68.44 128 PRO A CA 1
ATOM 980 C C . PRO A 1 128 ? 22.184 1.803 -34.054 1.00 68.44 128 PRO A C 1
ATOM 982 O O . PRO A 1 128 ? 22.130 1.691 -32.825 1.00 68.44 128 PRO A O 1
ATOM 985 N N . LEU A 1 129 ? 21.101 2.012 -34.802 1.00 65.44 129 LEU A N 1
ATOM 986 C CA . LEU A 1 129 ? 19.765 1.889 -34.239 1.00 65.44 129 LEU A CA 1
ATOM 987 C C . LEU A 1 129 ? 19.637 0.475 -33.665 1.00 65.44 129 LEU A C 1
ATOM 989 O O . LEU A 1 129 ? 19.862 -0.509 -34.364 1.00 65.44 129 LEU A O 1
ATOM 993 N N . ILE A 1 130 ? 19.298 0.390 -32.379 1.00 64.25 130 ILE A N 1
ATOM 994 C CA . ILE A 1 130 ? 19.161 -0.884 -31.655 1.00 64.25 130 ILE A CA 1
ATOM 995 C C . ILE A 1 130 ? 18.003 -1.719 -32.247 1.00 64.25 130 ILE A C 1
ATOM 997 O O . ILE A 1 130 ? 17.940 -2.928 -32.045 1.00 64.25 130 ILE A O 1
ATOM 1001 N N . GLN A 1 131 ? 17.109 -1.087 -33.019 1.00 55.66 131 GLN A N 1
ATOM 1002 C CA . GLN A 1 131 ? 16.000 -1.728 -33.718 1.00 55.66 131 GLN A CA 1
ATOM 1003 C C . GLN A 1 131 ? 15.557 -0.879 -34.922 1.00 55.66 131 GLN A C 1
ATOM 1005 O O . GLN A 1 131 ? 15.602 0.352 -34.854 1.00 55.66 131 GLN A O 1
ATOM 1010 N N . GLU A 1 132 ? 15.088 -1.513 -36.001 1.00 58.78 132 GLU A N 1
ATOM 1011 C CA . GLU A 1 132 ? 14.349 -0.814 -37.059 1.00 58.78 132 GLU A CA 1
ATOM 1012 C C . GLU A 1 132 ? 13.114 -0.143 -36.437 1.00 58.78 132 GLU A C 1
ATOM 1014 O O . GLU A 1 132 ? 12.311 -0.797 -35.770 1.00 58.78 132 GLU A O 1
ATOM 1019 N N . CYS A 1 133 ? 12.960 1.171 -36.624 1.00 55.56 133 CYS A N 1
ATOM 1020 C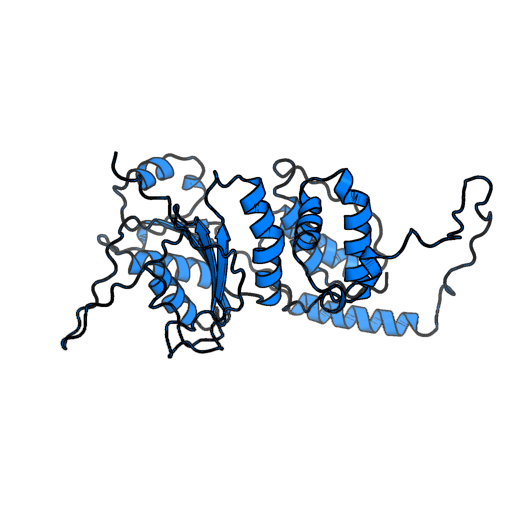 CA . CYS A 1 133 ? 11.937 1.986 -35.953 1.00 55.56 133 CYS A CA 1
ATOM 1021 C C . CYS A 1 133 ? 10.476 1.647 -36.326 1.00 55.56 133 CYS A C 1
ATOM 1023 O O . CYS A 1 133 ? 9.563 2.342 -35.887 1.00 55.56 133 CYS A O 1
ATOM 1025 N N . ALA A 1 134 ? 10.234 0.592 -37.103 1.00 58.88 134 ALA A N 1
ATOM 1026 C CA . ALA A 1 134 ? 8.907 0.116 -37.462 1.00 58.88 134 ALA A CA 1
ATOM 1027 C C . ALA A 1 134 ? 8.944 -1.386 -37.784 1.00 58.88 134 ALA A C 1
ATOM 1029 O O . ALA A 1 134 ? 8.839 -1.783 -38.940 1.00 58.88 134 ALA A O 1
ATOM 1030 N N . ALA A 1 135 ? 9.091 -2.241 -36.768 1.00 65.50 135 ALA A N 1
ATOM 1031 C CA . ALA A 1 135 ? 8.781 -3.658 -36.952 1.00 65.50 135 ALA A CA 1
ATOM 1032 C C . ALA A 1 135 ? 7.311 -3.789 -37.395 1.00 65.50 135 ALA A C 1
ATOM 1034 O O . ALA A 1 135 ? 6.442 -3.161 -36.786 1.00 65.50 135 ALA A O 1
ATOM 1035 N N . GLU A 1 136 ? 7.011 -4.613 -38.404 1.00 67.81 136 GLU A N 1
ATOM 1036 C CA . GLU A 1 136 ? 5.642 -4.810 -38.930 1.00 67.81 136 GLU A CA 1
ATOM 1037 C C . GLU A 1 136 ? 4.619 -5.146 -37.825 1.00 67.81 136 GLU A C 1
ATOM 1039 O O . GLU A 1 136 ? 3.441 -4.806 -37.912 1.00 67.81 136 GLU A O 1
ATOM 1044 N N . THR A 1 137 ? 5.077 -5.745 -36.722 1.00 78.69 137 THR A N 1
ATOM 1045 C CA . THR A 1 137 ? 4.252 -6.123 -35.568 1.00 78.69 137 THR A CA 1
ATOM 1046 C C . THR A 1 137 ? 4.009 -5.002 -34.548 1.00 78.69 137 THR A C 1
ATOM 1048 O O . THR A 1 137 ? 3.297 -5.222 -33.569 1.00 78.69 137 THR A O 1
ATOM 1051 N N . ALA A 1 138 ? 4.619 -3.822 -34.701 1.00 78.81 138 ALA A N 1
ATOM 1052 C CA . ALA A 1 138 ? 4.588 -2.762 -33.689 1.00 78.81 138 ALA A CA 1
ATOM 1053 C C . ALA A 1 138 ? 3.170 -2.227 -33.433 1.00 78.81 138 ALA A C 1
ATOM 1055 O O . ALA A 1 138 ? 2.798 -2.010 -32.279 1.00 78.81 138 ALA A O 1
ATOM 1056 N N . ILE A 1 139 ? 2.367 -2.075 -34.491 1.00 83.12 139 ILE A N 1
ATOM 1057 C CA . ILE A 1 139 ? 0.978 -1.600 -34.396 1.00 83.12 139 ILE A CA 1
ATOM 1058 C C . ILE A 1 139 ? 0.121 -2.619 -33.640 1.00 83.12 139 ILE A C 1
ATOM 1060 O O . ILE A 1 139 ? -0.490 -2.275 -32.634 1.00 83.12 139 ILE A O 1
ATOM 1064 N N . SER A 1 140 ? 0.158 -3.890 -34.049 1.00 86.56 140 SER A N 1
ATOM 1065 C CA . SER A 1 140 ? -0.600 -4.962 -33.387 1.00 86.56 140 SER A CA 1
ATOM 1066 C C . SER A 1 140 ? -0.213 -5.125 -31.910 1.00 86.56 140 SER A C 1
ATOM 1068 O O . SER A 1 140 ? -1.067 -5.321 -31.043 1.00 86.56 140 SER A O 1
ATOM 1070 N N . ARG A 1 141 ? 1.077 -4.976 -31.581 1.00 85.88 141 ARG A N 1
ATOM 1071 C CA . ARG A 1 141 ? 1.549 -4.997 -30.190 1.00 85.88 141 ARG A CA 1
ATOM 1072 C C . ARG A 1 141 ? 1.023 -3.801 -29.390 1.00 85.88 141 ARG A C 1
ATOM 1074 O O . ARG A 1 141 ? 0.611 -3.976 -28.245 1.00 85.88 141 ARG A O 1
ATOM 1081 N N . LEU A 1 142 ? 1.018 -2.603 -29.978 1.00 86.88 142 LEU A N 1
ATOM 1082 C CA . LEU A 1 142 ? 0.458 -1.405 -29.351 1.00 86.88 142 LEU A CA 1
ATOM 1083 C C . LEU A 1 142 ? -1.046 -1.557 -29.083 1.00 86.88 142 LEU A C 1
ATOM 1085 O O . LEU A 1 142 ? -1.503 -1.193 -28.002 1.00 86.88 142 LEU A O 1
ATOM 1089 N N . GLU A 1 143 ? -1.800 -2.119 -30.029 1.00 90.25 143 GLU A N 1
ATOM 1090 C CA . GLU A 1 143 ? -3.229 -2.419 -29.870 1.00 90.25 143 GLU A CA 1
ATOM 1091 C C . GLU A 1 143 ? -3.475 -3.410 -28.728 1.00 90.25 143 GLU A C 1
ATOM 1093 O O . GLU A 1 143 ? -4.315 -3.154 -27.866 1.00 90.25 143 GLU A O 1
ATOM 1098 N N . SER A 1 144 ? -2.682 -4.485 -28.656 1.00 91.56 144 SER A N 1
ATOM 1099 C CA . SER A 1 144 ? -2.736 -5.452 -27.553 1.00 91.56 144 SER A CA 1
ATOM 1100 C C . SER A 1 144 ? -2.484 -4.789 -26.192 1.00 91.56 144 SER A C 1
ATOM 1102 O O . SER A 1 144 ? -3.281 -4.943 -25.266 1.00 91.56 144 SER A O 1
ATOM 1104 N N . TYR A 1 145 ? -1.441 -3.957 -26.074 1.00 91.31 145 TYR A N 1
ATOM 1105 C CA . TYR A 1 145 ? -1.183 -3.210 -24.839 1.00 91.31 145 TYR A CA 1
ATOM 1106 C C . TYR A 1 145 ? -2.300 -2.226 -24.496 1.00 91.31 145 TYR A C 1
ATOM 1108 O O . TYR A 1 145 ? -2.654 -2.092 -23.328 1.00 91.31 145 TYR A O 1
ATOM 1116 N N . ASN A 1 146 ? -2.881 -1.551 -25.487 1.00 92.62 146 ASN A N 1
ATOM 1117 C CA . ASN A 1 146 ? -3.990 -0.635 -25.248 1.00 92.62 146 ASN A CA 1
ATOM 1118 C C . ASN A 1 146 ? -5.244 -1.360 -24.751 1.00 92.62 146 ASN A C 1
ATOM 1120 O O . ASN A 1 146 ? -5.911 -0.809 -23.877 1.00 92.62 146 ASN A O 1
ATOM 1124 N N . SER A 1 147 ? -5.517 -2.572 -25.244 1.00 95.25 147 SER A N 1
ATOM 1125 C CA . SER A 1 147 ? -6.603 -3.422 -24.744 1.00 95.25 147 SER A CA 1
ATOM 1126 C C . SER A 1 147 ? -6.355 -3.855 -23.298 1.00 95.25 147 SER A C 1
ATOM 1128 O O . SER A 1 147 ? -7.237 -3.717 -22.459 1.00 95.25 147 SER A O 1
ATOM 1130 N N . LEU A 1 148 ? -5.138 -4.304 -22.972 1.00 94.31 148 LEU A N 1
ATOM 1131 C CA . LEU A 1 148 ? -4.778 -4.648 -21.591 1.00 94.31 148 LEU A CA 1
ATOM 1132 C C . LEU A 1 148 ? -4.908 -3.439 -20.653 1.00 94.31 148 LEU A C 1
ATOM 1134 O O . LEU A 1 148 ? -5.357 -3.573 -19.518 1.00 94.31 148 LEU A O 1
ATOM 1138 N N . LEU A 1 149 ? -4.535 -2.246 -21.124 1.00 95.56 149 LEU A N 1
ATOM 1139 C CA . LEU A 1 149 ? -4.714 -1.007 -20.370 1.00 95.56 149 LEU A CA 1
ATOM 1140 C C . LEU A 1 149 ? -6.192 -0.663 -20.167 1.00 95.56 149 LEU A C 1
ATOM 1142 O O . LEU A 1 149 ? -6.529 -0.203 -19.084 1.00 95.56 149 LEU A O 1
ATOM 1146 N N . ASP A 1 150 ? -7.068 -0.890 -21.153 1.00 96.81 150 ASP A N 1
ATOM 1147 C CA . ASP A 1 150 ? -8.518 -0.707 -20.969 1.00 96.81 150 ASP A CA 1
ATOM 1148 C C . ASP A 1 150 ? -9.053 -1.597 -19.851 1.00 96.81 150 ASP A C 1
ATOM 1150 O O . ASP A 1 150 ? -9.783 -1.124 -18.979 1.00 96.81 150 ASP A O 1
ATOM 1154 N N . ASP A 1 151 ? -8.644 -2.865 -19.838 1.00 95.94 151 ASP A N 1
ATOM 1155 C CA . ASP A 1 151 ? -9.048 -3.805 -18.797 1.00 95.94 151 ASP A CA 1
ATOM 1156 C C . ASP A 1 151 ? -8.515 -3.385 -17.423 1.00 95.94 151 ASP A C 1
ATOM 1158 O O . ASP A 1 151 ? -9.248 -3.431 -16.434 1.00 95.94 151 ASP A O 1
ATOM 1162 N N . LEU A 1 152 ? -7.263 -2.926 -17.340 1.00 95.25 152 LEU A N 1
ATOM 1163 C CA . LEU A 1 152 ? -6.698 -2.415 -16.091 1.00 95.25 152 LEU A CA 1
ATOM 1164 C C . LEU A 1 152 ? -7.448 -1.174 -15.603 1.00 95.25 152 LEU A C 1
ATOM 1166 O O . LEU A 1 152 ? -7.859 -1.142 -14.446 1.00 95.25 152 LEU A O 1
ATOM 1170 N N . ILE A 1 153 ? -7.674 -0.184 -16.467 1.00 95.56 153 ILE A N 1
ATOM 1171 C CA . ILE A 1 153 ? -8.390 1.051 -16.118 1.00 95.56 153 ILE A CA 1
ATOM 1172 C C . ILE A 1 153 ? -9.797 0.713 -15.621 1.00 95.56 153 ILE A C 1
ATOM 1174 O O . ILE A 1 153 ? -10.223 1.195 -14.575 1.00 95.56 153 ILE A O 1
ATOM 1178 N N . LYS A 1 154 ? -10.500 -0.176 -16.329 1.00 95.81 154 LYS A N 1
ATOM 1179 C CA . LYS A 1 154 ? -11.859 -0.596 -15.980 1.00 95.81 154 LYS A CA 1
ATOM 1180 C C . LYS A 1 154 ? -11.938 -1.307 -14.626 1.00 95.81 154 LYS A C 1
ATOM 1182 O O . LYS A 1 154 ? -12.920 -1.131 -13.909 1.00 95.81 154 LYS A O 1
ATOM 1187 N N . ASN A 1 155 ? -10.941 -2.124 -14.292 1.00 93.50 155 ASN A N 1
ATOM 1188 C CA . ASN A 1 155 ? -10.938 -2.939 -13.075 1.00 93.50 155 ASN A CA 1
ATOM 1189 C C . ASN A 1 155 ? -10.264 -2.248 -11.878 1.00 93.50 155 ASN A C 1
ATOM 1191 O O . ASN A 1 155 ? -10.332 -2.757 -10.757 1.00 93.50 155 ASN A O 1
ATOM 1195 N N . THR A 1 156 ? -9.607 -1.105 -12.085 1.00 94.50 156 THR A N 1
ATOM 1196 C CA . THR A 1 156 ? -8.926 -0.381 -11.011 1.00 94.50 156 THR A CA 1
ATOM 1197 C C . THR A 1 156 ? -9.950 0.346 -10.145 1.00 94.50 156 THR A C 1
ATOM 1199 O O . THR A 1 156 ? -10.635 1.263 -10.591 1.00 94.50 156 THR A O 1
ATOM 1202 N N . SER A 1 157 ? -10.041 -0.040 -8.872 1.00 92.44 157 SER A N 1
ATOM 1203 C CA . SER A 1 157 ? -10.874 0.675 -7.904 1.00 92.44 157 SER A CA 1
ATOM 1204 C C . SER A 1 157 ? -10.221 2.001 -7.514 1.00 92.44 157 SER A C 1
ATOM 1206 O O . SER A 1 157 ? -9.100 2.026 -7.004 1.00 92.44 157 SER A O 1
ATOM 1208 N N . LEU A 1 158 ? -10.943 3.099 -7.736 1.00 94.62 158 LEU A N 1
ATOM 1209 C CA . LEU A 1 158 ? -10.533 4.461 -7.371 1.00 94.62 158 LEU A CA 1
ATOM 1210 C C . LEU A 1 158 ? -11.355 5.020 -6.199 1.00 94.62 158 LEU A C 1
ATOM 1212 O O . LEU A 1 158 ? -11.405 6.236 -6.004 1.00 94.62 158 LEU A O 1
ATOM 1216 N N . LEU A 1 159 ? -12.017 4.139 -5.442 1.00 92.31 159 LEU A N 1
ATOM 1217 C CA . LEU A 1 159 ? -12.869 4.512 -4.316 1.00 92.31 159 LEU A CA 1
ATOM 1218 C C . LEU A 1 159 ? -12.068 5.281 -3.258 1.00 92.31 159 LEU A C 1
ATOM 1220 O O . LEU A 1 159 ? -10.987 4.857 -2.849 1.00 92.31 159 LEU A O 1
ATOM 1224 N N . CYS A 1 160 ? -12.634 6.397 -2.807 1.00 93.12 160 CYS A N 1
ATOM 1225 C CA . CYS A 1 160 ? -12.144 7.178 -1.681 1.00 93.12 160 CYS A CA 1
ATOM 1226 C C . CYS A 1 160 ? -13.273 7.276 -0.656 1.00 93.12 160 CYS A C 1
ATOM 1228 O O . CYS A 1 160 ? -14.392 7.647 -1.014 1.00 93.12 160 CYS A O 1
ATOM 1230 N N . ALA A 1 161 ? -12.982 6.938 0.598 1.00 93.50 161 ALA A N 1
ATOM 1231 C CA . ALA A 1 161 ? -13.927 7.119 1.692 1.00 93.50 161 ALA A CA 1
ATOM 1232 C C . ALA A 1 161 ? -14.200 8.608 1.967 1.00 93.50 161 ALA A C 1
ATOM 1234 O O . ALA A 1 161 ? -13.370 9.468 1.661 1.00 93.50 161 ALA A O 1
ATOM 1235 N N . GLU A 1 162 ? -15.343 8.902 2.589 1.00 92.75 162 GLU A N 1
ATOM 1236 C CA . GLU A 1 162 ? -15.740 10.272 2.952 1.00 92.75 162 GLU A CA 1
ATOM 1237 C C . GLU A 1 162 ? -14.729 10.926 3.907 1.00 92.75 162 GLU A C 1
ATOM 1239 O O . GLU A 1 162 ? -14.329 12.080 3.734 1.00 92.75 162 GLU A O 1
ATOM 1244 N N . HIS A 1 163 ? -14.260 10.156 4.889 1.00 94.38 163 HIS A N 1
ATOM 1245 C CA . HIS A 1 163 ? -13.261 10.584 5.857 1.00 94.38 163 HIS A CA 1
ATOM 1246 C C . HIS A 1 163 ? -11.994 9.731 5.773 1.00 94.38 163 HIS A C 1
ATOM 1248 O O . HIS A 1 163 ? -12.015 8.561 5.395 1.00 94.38 163 HIS A O 1
ATOM 1254 N N . ARG A 1 164 ? -10.845 10.293 6.167 1.00 93.62 164 ARG A N 1
ATOM 1255 C CA . ARG A 1 164 ? -9.581 9.534 6.160 1.00 93.62 164 ARG A CA 1
ATOM 1256 C C . ARG A 1 164 ? -9.462 8.567 7.329 1.00 93.62 164 ARG A C 1
ATOM 1258 O O . ARG A 1 164 ? -8.992 7.451 7.146 1.00 93.62 164 ARG A O 1
ATOM 1265 N N . VAL A 1 165 ? -9.842 9.005 8.526 1.00 95.88 165 VAL A N 1
ATOM 1266 C CA . VAL A 1 165 ? -9.654 8.224 9.750 1.00 95.88 165 VAL A CA 1
ATOM 1267 C C . VAL A 1 165 ? -10.879 8.350 10.642 1.00 95.88 165 VAL A C 1
ATOM 1269 O O . VAL A 1 165 ? -11.320 9.464 10.933 1.00 95.88 165 VAL A O 1
ATOM 1272 N N . SER A 1 166 ? -11.394 7.212 11.100 1.00 95.62 166 SER A N 1
ATOM 1273 C CA . SER A 1 166 ? -12.343 7.131 12.209 1.00 95.62 166 SER A CA 1
ATOM 1274 C C . SER A 1 166 ? -11.682 6.628 13.488 1.00 95.62 166 SER A C 1
ATOM 1276 O O . SER A 1 166 ? -10.658 5.948 13.440 1.00 95.62 166 SER A O 1
ATOM 1278 N N . ILE A 1 167 ? -12.247 6.975 14.643 1.00 93.50 167 ILE A N 1
ATOM 1279 C CA . ILE A 1 167 ? -11.745 6.540 15.949 1.00 93.50 167 ILE A CA 1
ATOM 1280 C C . ILE A 1 167 ? -12.909 6.069 16.826 1.00 93.50 167 ILE A C 1
ATOM 1282 O O . ILE A 1 167 ? -13.961 6.709 16.867 1.00 93.50 167 ILE A O 1
ATOM 1286 N N . ALA A 1 168 ? -12.702 4.965 17.542 1.00 91.50 168 ALA A N 1
ATOM 1287 C CA . ALA A 1 168 ? -13.553 4.505 18.637 1.00 91.50 168 ALA A CA 1
ATOM 1288 C C . ALA A 1 168 ? -12.695 4.174 19.866 1.00 91.50 168 ALA A C 1
ATOM 1290 O O . ALA A 1 168 ? -11.520 3.830 19.730 1.00 91.50 168 ALA A O 1
ATOM 1291 N N . SER A 1 169 ? -13.280 4.267 21.059 1.00 88.19 169 SER A N 1
ATOM 1292 C CA . SER A 1 169 ? -12.597 3.989 22.325 1.00 88.19 169 SER A CA 1
ATOM 1293 C C . SER A 1 169 ? -13.516 3.229 23.270 1.00 88.19 169 SER A C 1
ATOM 1295 O O . SER A 1 169 ? -14.647 3.668 23.480 1.00 88.19 169 SER A O 1
ATOM 1297 N N . ASP A 1 170 ? -13.012 2.142 23.861 1.00 84.62 170 ASP A N 1
ATOM 1298 C CA . ASP A 1 170 ? -13.728 1.365 24.886 1.00 84.62 170 ASP A CA 1
ATOM 1299 C C . ASP A 1 170 ? -13.829 2.134 26.213 1.00 84.62 170 ASP A C 1
ATOM 1301 O O . ASP A 1 170 ? -14.817 2.034 26.935 1.00 84.62 170 ASP A O 1
ATOM 1305 N N . ASN A 1 171 ? -12.819 2.955 26.518 1.00 82.31 171 ASN A N 1
ATOM 1306 C CA . ASN A 1 171 ? -12.785 3.782 27.715 1.00 82.31 171 ASN A CA 1
ATOM 1307 C C . ASN A 1 171 ? -12.535 5.263 27.398 1.00 82.31 171 ASN A C 1
ATOM 1309 O O . ASN A 1 171 ? -11.412 5.683 27.094 1.00 82.31 171 ASN A O 1
ATOM 1313 N N . LYS A 1 172 ? -13.592 6.067 27.532 1.00 75.75 172 LYS A N 1
ATOM 1314 C CA . LYS A 1 172 ? -13.567 7.525 27.325 1.00 75.75 172 LYS A CA 1
ATOM 1315 C C . LYS A 1 172 ? -12.905 8.290 28.475 1.00 75.75 172 LYS A C 1
ATOM 1317 O O . LYS A 1 172 ? -12.514 9.438 28.310 1.00 75.75 172 LYS A O 1
ATOM 1322 N N . GLU A 1 173 ? -12.754 7.664 29.638 1.00 77.00 173 GLU A N 1
ATOM 1323 C CA . GLU A 1 173 ? -12.098 8.265 30.805 1.00 77.00 173 GLU A CA 1
ATOM 1324 C C . GLU A 1 173 ? -10.599 7.945 30.856 1.00 77.00 173 GLU A C 1
ATOM 1326 O O . GLU A 1 173 ? -9.886 8.364 31.770 1.00 77.00 173 GLU A O 1
ATOM 1331 N N . SER A 1 174 ? -10.092 7.203 29.868 1.00 79.56 174 SER A N 1
ATOM 1332 C CA . SER A 1 174 ? -8.684 6.845 29.811 1.00 79.56 174 SER A CA 1
ATOM 1333 C C . SER A 1 174 ? -7.796 8.082 29.665 1.00 79.56 174 SER A C 1
ATOM 1335 O O . SER A 1 174 ? -8.108 9.032 28.940 1.00 79.56 174 SER A O 1
ATOM 1337 N N . ALA A 1 175 ? -6.632 8.060 30.322 1.00 81.25 175 ALA A N 1
ATOM 1338 C CA . ALA A 1 175 ? -5.645 9.125 30.169 1.00 81.25 175 ALA A CA 1
ATOM 1339 C C . ALA A 1 175 ? -5.260 9.307 28.691 1.00 81.25 175 ALA A C 1
ATOM 1341 O O . ALA A 1 175 ? -5.193 10.434 28.205 1.00 81.25 175 ALA A O 1
ATOM 1342 N N . LEU A 1 176 ? -5.088 8.197 27.961 1.00 82.81 176 LEU A N 1
ATOM 1343 C CA . LEU A 1 176 ? -4.794 8.196 26.528 1.00 82.81 176 LEU A CA 1
ATOM 1344 C C . LEU A 1 176 ? -5.865 8.945 25.723 1.00 82.81 176 LEU A C 1
ATOM 1346 O O . LEU A 1 176 ? -5.524 9.814 24.922 1.00 82.81 176 LEU A O 1
ATOM 1350 N N . HIS A 1 177 ? -7.146 8.655 25.963 1.00 84.81 177 HIS A N 1
ATOM 1351 C CA . HIS A 1 177 ? -8.264 9.336 25.305 1.00 84.81 177 HIS A CA 1
ATOM 1352 C C . HIS A 1 177 ? -8.282 10.836 25.621 1.00 84.81 177 HIS A C 1
ATOM 1354 O O . HIS A 1 177 ? -8.356 11.662 24.710 1.00 84.81 177 HIS A O 1
ATOM 1360 N N . SER A 1 178 ? -8.080 11.212 26.887 1.00 83.94 178 SER A N 1
ATOM 1361 C CA . SER A 1 178 ? -8.003 12.619 27.315 1.00 83.94 178 SER A CA 1
ATOM 1362 C C . SER A 1 178 ? -6.845 13.391 26.665 1.00 83.94 178 SER A C 1
ATOM 1364 O O . SER A 1 178 ? -6.978 14.576 26.349 1.00 83.94 178 SER A O 1
ATOM 1366 N N . TYR A 1 179 ? -5.696 12.743 26.447 1.00 86.12 179 TYR A N 1
ATOM 1367 C CA . TYR A 1 179 ? -4.573 13.355 25.732 1.00 86.12 179 TYR A CA 1
ATOM 1368 C C . TYR A 1 179 ? -4.848 13.480 24.231 1.00 86.12 179 TYR A C 1
ATOM 1370 O O . TYR A 1 179 ? -4.574 14.530 23.646 1.00 86.12 179 TYR A O 1
ATOM 1378 N N . LEU A 1 180 ? -5.407 12.440 23.606 1.00 86.31 180 LEU A N 1
ATOM 1379 C CA . LEU A 1 180 ? -5.679 12.431 22.170 1.00 86.31 180 LEU A CA 1
ATOM 1380 C C . LEU A 1 180 ? -6.762 13.437 21.784 1.00 86.31 180 LEU A C 1
ATOM 1382 O O . LEU A 1 180 ? -6.544 14.200 20.846 1.00 86.31 180 LEU A O 1
ATOM 1386 N N . THR A 1 181 ? -7.863 13.515 22.530 1.00 87.38 181 THR A N 1
ATOM 1387 C CA . THR A 1 181 ? -8.977 14.455 22.279 1.00 87.38 181 THR A CA 1
ATOM 1388 C C . THR A 1 181 ? -8.555 15.924 22.272 1.00 87.38 181 THR A C 1
ATOM 1390 O O . THR A 1 181 ? -9.151 16.735 21.567 1.00 87.38 181 THR A O 1
ATOM 1393 N N . LYS A 1 182 ? -7.495 16.280 23.009 1.00 87.25 182 LYS A N 1
ATOM 1394 C CA . LYS A 1 182 ? -6.927 17.641 23.040 1.00 87.25 182 LYS A CA 1
ATOM 1395 C C . LYS A 1 182 ? -5.971 17.933 21.881 1.00 87.25 182 LYS A C 1
ATOM 1397 O O . LYS A 1 182 ? -5.555 19.077 21.706 1.00 87.25 182 LYS A O 1
ATOM 1402 N N . SER A 1 183 ? -5.577 16.920 21.113 1.00 88.62 183 SER A N 1
ATOM 1403 C CA . SER A 1 183 ? -4.638 17.077 20.004 1.00 88.62 183 SER A CA 1
ATOM 1404 C C . SER A 1 183 ? -5.311 17.669 18.760 1.00 88.62 183 SER A C 1
ATOM 1406 O O . SER A 1 183 ? -6.479 17.418 18.473 1.00 88.62 183 SER A O 1
ATOM 1408 N N . THR A 1 184 ? -4.541 18.391 17.944 1.00 90.38 184 THR A N 1
ATOM 1409 C CA . THR A 1 184 ? -4.998 18.886 16.630 1.00 90.38 184 THR A CA 1
ATOM 1410 C C . THR A 1 184 ? -5.229 17.768 15.610 1.00 90.38 184 THR A C 1
ATOM 1412 O O . THR A 1 184 ? -5.814 18.000 14.556 1.00 90.38 184 THR A O 1
ATOM 1415 N N . VAL A 1 185 ? -4.751 16.552 15.891 1.00 86.81 185 VAL A N 1
ATOM 1416 C CA . VAL A 1 185 ? -4.958 15.378 15.036 1.00 86.81 185 VAL A CA 1
ATOM 1417 C C . VAL A 1 185 ? -6.362 14.813 15.238 1.00 86.81 185 VAL A C 1
ATOM 1419 O O . VAL A 1 185 ? -6.990 14.394 14.268 1.00 86.81 185 VAL A O 1
ATOM 1422 N N . TRP A 1 186 ? -6.885 14.863 16.465 1.00 88.06 186 TRP A N 1
ATOM 1423 C CA . TRP A 1 186 ? -8.224 14.370 16.783 1.00 88.06 186 TRP A CA 1
ATOM 1424 C C . TRP A 1 186 ? -9.319 15.098 16.008 1.00 88.06 186 TRP A C 1
ATOM 1426 O O . TRP A 1 186 ? -10.206 14.453 15.465 1.00 88.06 186 TRP A O 1
ATOM 1436 N N . SER A 1 187 ? -9.211 16.422 15.852 1.00 87.06 187 SER A N 1
ATOM 1437 C CA . SER A 1 187 ? -10.185 17.218 15.086 1.00 87.06 187 SER A CA 1
ATOM 1438 C C . SER A 1 187 ? -10.225 16.890 13.589 1.00 87.06 187 SER A C 1
ATOM 1440 O O . SER A 1 187 ? -11.150 17.302 12.894 1.00 87.06 187 SER A O 1
ATOM 1442 N N . ARG A 1 188 ? -9.229 16.157 13.078 1.00 90.06 188 ARG A N 1
ATOM 1443 C CA . ARG A 1 188 ? -9.183 15.675 11.690 1.00 90.06 188 ARG A CA 1
ATOM 1444 C C . ARG A 1 188 ? -9.801 14.284 11.526 1.00 90.06 188 ARG A C 1
ATOM 1446 O O . ARG A 1 188 ? -9.911 13.816 10.394 1.00 90.06 188 ARG A O 1
ATOM 1453 N N . CYS A 1 189 ? -10.143 13.620 12.627 1.00 93.12 189 CYS A N 1
ATOM 1454 C CA . CYS A 1 189 ? -10.717 12.281 12.651 1.00 93.12 189 CYS A CA 1
ATOM 1455 C C . CYS A 1 189 ? -12.210 12.358 12.974 1.00 93.12 189 CYS A C 1
ATOM 1457 O O . CYS A 1 189 ? -12.651 13.257 13.689 1.00 93.12 189 CYS A O 1
ATOM 1459 N N . ILE A 1 190 ? -12.988 11.392 12.485 1.00 94.06 190 ILE A N 1
ATOM 1460 C CA . ILE A 1 190 ? -14.387 11.257 12.898 1.00 94.06 190 ILE A CA 1
ATOM 1461 C C . ILE A 1 190 ? -14.492 10.361 14.130 1.00 94.06 190 ILE A C 1
ATOM 1463 O O . ILE A 1 190 ? -13.934 9.263 14.166 1.00 94.06 190 ILE A O 1
ATOM 1467 N N . SER A 1 191 ? -15.215 10.824 15.145 1.00 90.56 191 SER A N 1
ATOM 1468 C CA . SER A 1 191 ? -15.523 10.003 16.313 1.00 90.56 191 SER A CA 1
ATOM 1469 C C . SER A 1 191 ? -16.716 9.102 16.006 1.00 90.56 191 SER A C 1
ATOM 1471 O O . SER A 1 191 ? -17.752 9.572 15.539 1.00 90.56 191 SER A O 1
ATOM 1473 N N . LEU A 1 192 ? -16.580 7.803 16.263 1.00 88.75 192 LEU A N 1
ATOM 1474 C CA . LEU A 1 192 ? -17.678 6.835 16.145 1.00 88.75 192 LEU A CA 1
ATOM 1475 C C . LEU A 1 192 ? -18.496 6.724 17.440 1.00 88.75 192 LEU A C 1
ATOM 1477 O O . LEU A 1 192 ? -19.482 5.994 17.494 1.00 88.75 192 LEU A O 1
ATOM 1481 N N . GLU A 1 193 ? -18.105 7.460 18.479 1.00 80.00 193 GLU A N 1
ATOM 1482 C CA . GLU A 1 193 ? -18.673 7.366 19.823 1.00 80.00 193 GLU A CA 1
ATOM 1483 C C . GLU A 1 193 ? -20.140 7.786 19.928 1.00 80.00 193 GLU A C 1
ATOM 1485 O O . GLU A 1 193 ? -20.815 7.344 20.854 1.00 80.00 193 GLU A O 1
ATOM 1490 N N . GLU A 1 194 ? -20.632 8.623 19.013 1.00 71.94 194 GLU A N 1
ATOM 1491 C CA . GLU A 1 194 ? -22.037 9.059 18.982 1.00 71.94 194 GLU A CA 1
ATOM 1492 C C . GLU A 1 194 ? -22.993 7.945 18.534 1.00 71.94 194 GLU A C 1
ATOM 1494 O O . GLU A 1 194 ? -24.181 7.978 18.848 1.00 71.94 194 GLU A O 1
ATOM 1499 N N . HIS A 1 195 ? -22.484 6.955 17.798 1.00 72.69 195 HIS A N 1
ATOM 1500 C CA . HIS A 1 195 ? -23.264 5.820 17.295 1.00 72.69 195 HIS A CA 1
ATOM 1501 C C . HIS A 1 195 ? -23.133 4.573 18.172 1.00 72.69 195 HIS A C 1
ATOM 1503 O O . HIS A 1 195 ? -23.782 3.562 17.910 1.00 72.69 195 HIS A O 1
ATOM 1509 N N . LEU A 1 196 ? -22.279 4.642 19.192 1.00 79.00 196 LEU A N 1
ATOM 1510 C CA . LEU A 1 196 ? -22.030 3.562 20.127 1.00 79.00 196 LEU A CA 1
ATOM 1511 C C . LEU A 1 196 ? -22.964 3.681 21.342 1.00 79.00 196 LEU A C 1
ATOM 1513 O O . LEU A 1 196 ? -23.293 4.793 21.767 1.00 79.00 196 LEU A O 1
ATOM 1517 N N . PRO A 1 197 ? -23.397 2.554 21.931 1.00 73.38 197 PRO A N 1
ATOM 1518 C CA . PRO A 1 197 ? -24.173 2.583 23.163 1.00 73.38 197 PRO A CA 1
ATOM 1519 C C . PRO A 1 197 ? -23.379 3.261 24.293 1.00 73.38 197 PRO A C 1
ATOM 1521 O O . PRO A 1 197 ? -22.151 3.230 24.327 1.00 73.38 197 PRO A O 1
ATOM 1524 N N . GLY A 1 198 ? -24.082 3.873 25.254 1.00 68.44 198 GLY A N 1
ATOM 1525 C CA . GLY A 1 198 ? -23.451 4.604 26.367 1.00 68.44 198 GLY A CA 1
ATOM 1526 C C . GLY A 1 198 ? -22.516 3.757 27.246 1.00 68.44 198 GLY A C 1
ATOM 1527 O O . GLY A 1 198 ? -21.683 4.318 27.951 1.00 68.44 198 GLY A O 1
ATOM 1528 N N . SER A 1 199 ? -22.627 2.427 27.170 1.00 70.12 199 SER A N 1
ATOM 1529 C CA . SER A 1 199 ? -21.763 1.429 27.812 1.00 70.12 199 SER A CA 1
ATOM 1530 C C . SER A 1 199 ? -21.091 0.509 26.779 1.00 70.12 199 SER A C 1
ATOM 1532 O O . SER A 1 199 ? -21.104 -0.708 26.954 1.00 70.12 199 SER A O 1
ATOM 1534 N N . ALA A 1 200 ? -20.609 1.067 25.666 1.00 73.38 200 ALA A N 1
ATOM 1535 C CA . ALA A 1 200 ? -19.970 0.291 24.607 1.00 73.38 200 ALA A CA 1
ATOM 1536 C C . ALA A 1 200 ? -18.776 -0.503 25.132 1.00 73.38 200 ALA A C 1
ATOM 1538 O O . ALA A 1 200 ? -17.907 0.038 25.818 1.00 73.38 200 ALA A O 1
ATOM 1539 N N . ASP A 1 201 ? -18.754 -1.789 24.804 1.00 84.00 201 ASP A N 1
ATOM 1540 C CA . ASP A 1 201 ? -17.648 -2.666 25.142 1.00 84.00 201 ASP A CA 1
ATOM 1541 C C . ASP A 1 201 ? -16.592 -2.702 24.020 1.00 84.00 201 ASP A C 1
ATOM 1543 O O . ASP A 1 201 ? -16.706 -2.059 22.972 1.00 84.00 201 ASP A O 1
ATOM 1547 N N . VAL A 1 202 ? -15.523 -3.472 24.238 1.00 85.62 202 VAL A N 1
ATOM 1548 C CA . VAL A 1 202 ? -14.447 -3.649 23.249 1.00 85.62 202 VAL A CA 1
ATOM 1549 C C . VAL A 1 202 ? -14.982 -4.209 21.926 1.00 85.62 202 VAL A C 1
ATOM 1551 O O . VAL A 1 202 ? -14.500 -3.833 20.858 1.00 85.62 202 VAL A O 1
ATOM 1554 N N . SER A 1 203 ? -15.973 -5.101 21.986 1.00 87.81 203 SER A N 1
ATOM 1555 C CA . SER A 1 203 ? -16.563 -5.735 20.809 1.00 87.81 203 SER A CA 1
ATOM 1556 C C . SER A 1 203 ? -17.327 -4.714 19.963 1.00 87.81 203 SER A C 1
ATOM 1558 O O . SER A 1 203 ? -17.116 -4.656 18.750 1.00 87.81 203 SER A O 1
ATOM 1560 N N . ASP A 1 204 ? -18.131 -3.857 20.592 1.00 89.50 204 ASP A N 1
ATOM 1561 C CA . ASP A 1 204 ? -18.867 -2.778 19.932 1.00 89.50 204 ASP A CA 1
ATOM 1562 C C . ASP A 1 204 ? -17.917 -1.793 19.240 1.00 89.50 204 ASP A C 1
ATOM 1564 O O . ASP A 1 204 ? -18.122 -1.431 18.078 1.00 89.50 204 ASP A O 1
ATOM 1568 N N . CYS A 1 205 ? -16.839 -1.388 19.920 1.00 90.62 205 CYS A N 1
ATOM 1569 C CA . CYS A 1 205 ? -15.852 -0.469 19.356 1.00 90.62 205 CYS A CA 1
ATOM 1570 C C . CYS A 1 205 ? -15.108 -1.072 18.157 1.00 90.62 205 CYS A C 1
ATOM 1572 O O . CYS A 1 205 ? -14.953 -0.401 17.131 1.00 90.62 205 CYS A O 1
ATOM 1574 N N . VAL A 1 206 ? -14.676 -2.336 18.259 1.00 91.75 206 VAL A N 1
ATOM 1575 C CA . VAL A 1 206 ? -14.003 -3.051 17.163 1.00 91.75 206 VAL A CA 1
ATOM 1576 C C . VAL A 1 206 ? -14.945 -3.199 15.971 1.00 91.75 206 VAL A C 1
ATOM 1578 O O . VAL A 1 206 ? -14.561 -2.880 14.843 1.00 91.75 206 VAL A O 1
ATOM 1581 N N . LYS A 1 207 ? -16.193 -3.612 16.214 1.00 92.50 207 LYS A N 1
ATOM 1582 C CA . LYS A 1 207 ? -17.206 -3.759 15.169 1.00 92.50 207 LYS A CA 1
ATOM 1583 C C . LYS A 1 207 ? -17.491 -2.428 14.474 1.00 92.50 207 LYS A C 1
ATOM 1585 O O . LYS A 1 207 ? -17.443 -2.372 13.250 1.00 92.50 207 LYS A O 1
ATOM 1590 N N . ALA A 1 208 ? -17.709 -1.347 15.223 1.00 93.94 208 ALA A N 1
ATOM 1591 C CA . ALA A 1 208 ? -17.956 -0.024 14.650 1.00 93.94 208 ALA A CA 1
ATOM 1592 C C . ALA A 1 208 ? -16.779 0.476 13.793 1.00 93.94 208 ALA A C 1
ATOM 1594 O O . ALA A 1 208 ? -16.994 1.070 12.736 1.00 93.94 208 ALA A O 1
ATOM 1595 N N . CYS A 1 209 ? -15.537 0.209 14.214 1.00 95.44 209 CYS A N 1
ATOM 1596 C CA . CYS A 1 209 ? -14.349 0.527 13.420 1.00 95.44 209 CYS A CA 1
ATOM 1597 C C . CYS A 1 209 ? -14.325 -0.224 12.085 1.00 95.44 209 CYS A C 1
ATOM 1599 O O . CYS A 1 209 ? -14.048 0.384 11.053 1.00 95.44 209 CYS A O 1
ATOM 1601 N N . ILE A 1 210 ? -14.611 -1.528 12.105 1.00 95.69 210 ILE A N 1
ATOM 1602 C CA . ILE A 1 210 ? -14.632 -2.361 10.898 1.00 95.69 210 ILE A CA 1
ATOM 1603 C C . ILE A 1 210 ? -15.783 -1.929 9.982 1.00 95.69 210 ILE A C 1
ATOM 1605 O O . ILE A 1 210 ? -15.549 -1.665 8.806 1.00 95.69 210 ILE A O 1
ATOM 1609 N N . ASP A 1 211 ? -16.991 -1.746 10.518 1.00 95.25 211 ASP A N 1
ATOM 1610 C CA . ASP A 1 211 ? -18.159 -1.295 9.753 1.00 95.25 211 ASP A CA 1
ATOM 1611 C C . ASP A 1 211 ? -17.915 0.069 9.087 1.00 95.25 211 ASP A C 1
ATOM 1613 O O . ASP A 1 211 ? -18.293 0.271 7.934 1.00 95.25 211 ASP A O 1
ATOM 1617 N N . SER A 1 212 ? -17.244 1.002 9.773 1.00 96.19 212 SER A N 1
ATOM 1618 C CA . SER A 1 212 ? -16.866 2.314 9.221 1.00 96.19 212 SER A CA 1
ATOM 1619 C C . SER A 1 212 ? -15.973 2.192 7.978 1.00 96.19 212 SER A C 1
ATOM 1621 O O . SER A 1 212 ? -16.149 2.946 7.018 1.00 96.19 212 SER A O 1
ATOM 1623 N N . ILE A 1 213 ? -15.056 1.216 7.963 1.00 96.38 213 ILE A N 1
ATOM 1624 C CA . ILE A 1 213 ? -14.169 0.956 6.820 1.00 96.38 213 ILE A CA 1
ATOM 1625 C C . ILE A 1 213 ? -14.935 0.273 5.683 1.00 96.38 213 ILE A C 1
ATOM 1627 O O . ILE A 1 213 ? -14.888 0.730 4.543 1.00 96.38 213 ILE A O 1
ATOM 1631 N N . LEU A 1 214 ? -15.683 -0.792 5.987 1.00 94.75 214 LEU A N 1
ATOM 1632 C CA . LEU A 1 214 ? -16.393 -1.597 4.981 1.00 94.75 214 LEU A CA 1
ATOM 1633 C C . LEU A 1 214 ? -17.581 -0.855 4.339 1.00 94.75 214 LEU A C 1
ATOM 1635 O O . LEU A 1 214 ? -17.988 -1.164 3.220 1.00 94.75 214 LEU A O 1
ATOM 1639 N N . SER A 1 215 ? -18.119 0.159 5.022 1.00 94.31 215 SER A N 1
ATOM 1640 C CA . SER A 1 215 ? -19.146 1.066 4.487 1.00 94.31 215 SER A CA 1
ATOM 1641 C C . SER A 1 215 ? -18.584 2.291 3.753 1.00 94.31 215 SER A C 1
ATOM 1643 O O . SER A 1 215 ? -19.366 3.120 3.294 1.00 94.31 215 SER A O 1
ATOM 1645 N N . TYR A 1 216 ? -17.257 2.421 3.625 1.00 94.00 216 TYR A N 1
ATOM 1646 C CA . TYR A 1 216 ? -16.573 3.586 3.040 1.00 94.00 216 TYR A CA 1
ATOM 1647 C C . TYR A 1 216 ? -16.839 4.924 3.758 1.00 94.00 216 TYR A C 1
ATOM 1649 O O . TYR A 1 216 ? -16.618 5.995 3.185 1.00 94.00 216 TYR A O 1
ATOM 1657 N N . LYS A 1 217 ? -17.257 4.891 5.032 1.00 95.19 217 LYS A N 1
ATOM 1658 C CA . LYS A 1 217 ? -17.365 6.095 5.870 1.00 95.19 217 LYS A CA 1
ATOM 1659 C C . LYS A 1 217 ? -15.980 6.643 6.217 1.00 95.19 217 LYS A C 1
ATOM 1661 O O . LYS A 1 217 ? -15.753 7.850 6.145 1.00 95.19 217 LYS A O 1
ATOM 1666 N N . ALA A 1 218 ? -15.039 5.761 6.554 1.00 95.94 218 ALA A N 1
ATOM 1667 C CA . ALA A 1 218 ? -13.640 6.114 6.769 1.00 95.94 218 ALA A CA 1
ATOM 1668 C C . ALA A 1 218 ? -12.688 5.186 6.011 1.00 95.94 218 ALA A C 1
ATOM 1670 O O . ALA A 1 218 ? -12.955 4.000 5.869 1.00 95.94 218 ALA A O 1
ATOM 1671 N N . GLN A 1 219 ? -11.549 5.711 5.557 1.00 95.31 219 GLN A N 1
ATOM 1672 C CA . GLN A 1 219 ? -10.547 4.906 4.852 1.00 95.31 219 GLN A CA 1
ATOM 1673 C C . GLN A 1 219 ? -9.837 3.912 5.781 1.00 95.31 219 GLN A C 1
ATOM 1675 O O . GLN A 1 219 ? -9.543 2.786 5.385 1.00 95.31 219 GLN A O 1
ATOM 1680 N N . SER A 1 220 ? -9.560 4.348 7.008 1.00 96.31 220 SER A N 1
ATOM 1681 C CA . SER A 1 220 ? -8.954 3.552 8.073 1.00 96.31 220 SER A CA 1
ATOM 1682 C C . SER A 1 220 ? -9.617 3.896 9.403 1.00 96.31 220 SER A C 1
ATOM 1684 O O . SER A 1 220 ? -10.187 4.977 9.560 1.00 96.31 220 SER A O 1
ATOM 1686 N N . SER A 1 221 ? -9.508 3.010 10.390 1.00 96.12 221 SER A N 1
ATOM 1687 C CA . SER A 1 221 ? -10.046 3.254 11.728 1.00 96.12 221 SER A CA 1
ATOM 1688 C C . SER A 1 221 ? -9.049 2.873 12.813 1.00 96.12 221 SER A C 1
ATOM 1690 O O . SER A 1 221 ? -8.260 1.946 12.639 1.00 96.12 221 SER A O 1
ATOM 1692 N N . VAL A 1 222 ? -9.105 3.579 13.940 1.00 94.06 222 VAL A N 1
ATOM 1693 C CA . VAL A 1 222 ? -8.331 3.280 15.147 1.00 94.06 222 VAL A CA 1
ATOM 1694 C C . VAL A 1 222 ? -9.294 2.905 16.267 1.00 94.06 222 VAL A C 1
ATOM 1696 O O . VAL A 1 222 ? -10.171 3.688 16.625 1.00 94.06 222 VAL A O 1
ATOM 1699 N N . CYS A 1 223 ? -9.109 1.718 16.838 1.00 91.62 223 CYS A N 1
ATOM 1700 C CA . CYS A 1 223 ? -9.826 1.285 18.031 1.00 91.62 223 CYS A CA 1
ATOM 1701 C C . CYS A 1 223 ? -8.888 1.385 19.235 1.00 91.62 223 CYS A C 1
ATOM 1703 O O . CYS A 1 223 ? -7.909 0.644 19.324 1.00 91.62 223 CYS A O 1
ATOM 1705 N N . LEU A 1 224 ? -9.174 2.302 20.155 1.00 88.69 224 LEU A N 1
ATOM 1706 C CA . LEU A 1 224 ? -8.465 2.410 21.424 1.00 88.69 224 LEU A CA 1
ATOM 1707 C C . LEU A 1 224 ? -9.078 1.397 22.391 1.00 88.69 224 LEU A C 1
ATOM 1709 O O . LEU A 1 224 ? -10.247 1.512 22.749 1.00 88.69 224 LEU A O 1
ATOM 1713 N N . VAL A 1 225 ? -8.292 0.385 22.755 1.00 82.62 225 VAL A N 1
ATOM 1714 C CA . VAL A 1 225 ? -8.699 -0.676 23.680 1.00 82.62 225 VAL A CA 1
ATOM 1715 C C . VAL A 1 225 ? -7.779 -0.629 24.889 1.00 82.62 225 VAL A C 1
ATOM 1717 O O . VAL A 1 225 ? -6.573 -0.840 24.753 1.00 82.62 225 VAL A O 1
ATOM 1720 N N . GLN A 1 226 ? -8.331 -0.340 26.063 1.00 71.12 226 GLN A N 1
ATOM 1721 C CA . GLN A 1 226 ? -7.571 -0.280 27.311 1.00 71.12 226 GLN A CA 1
ATOM 1722 C C . GLN A 1 226 ? -7.689 -1.572 28.130 1.00 71.12 226 GLN A C 1
ATOM 1724 O O . GLN A 1 226 ? -6.789 -1.897 28.907 1.00 71.12 226 GLN A O 1
ATOM 1729 N N . SER A 1 227 ? -8.783 -2.319 27.974 1.00 54.97 227 SER A N 1
ATOM 1730 C CA . SER A 1 227 ? -9.048 -3.501 28.792 1.00 54.97 227 SER A CA 1
ATOM 1731 C C . SER A 1 227 ? -8.324 -4.757 28.284 1.00 54.97 227 SER A C 1
ATOM 1733 O O . SER A 1 227 ? -8.586 -5.255 27.192 1.00 54.97 227 SER A O 1
ATOM 1735 N N . HIS A 1 228 ? -7.462 -5.338 29.130 1.00 50.19 228 HIS A N 1
ATOM 1736 C CA . HIS A 1 228 ? -6.985 -6.726 29.007 1.00 50.19 228 HIS A CA 1
ATOM 1737 C C . HIS A 1 228 ? -8.045 -7.765 29.404 1.00 50.19 228 HIS A C 1
ATOM 1739 O O . HIS A 1 228 ? -7.779 -8.966 29.368 1.00 50.19 228 HIS A O 1
ATOM 1745 N N . HIS A 1 229 ? -9.241 -7.342 29.812 1.00 42.12 229 HIS A N 1
ATOM 1746 C CA . HIS A 1 229 ? -10.307 -8.272 30.135 1.00 42.12 229 HIS A CA 1
ATOM 1747 C C . HIS A 1 229 ? -11.040 -8.637 28.851 1.00 42.12 229 HIS A C 1
ATOM 1749 O O . HIS A 1 229 ? -11.956 -7.938 28.428 1.00 42.12 229 HIS A O 1
ATOM 1755 N N . GLY A 1 230 ? -10.613 -9.746 28.241 1.00 42.78 230 GLY A N 1
ATOM 1756 C CA . GLY A 1 230 ? -11.356 -10.382 27.162 1.00 42.78 230 GLY A CA 1
ATOM 1757 C C . GLY A 1 230 ? -12.821 -10.578 27.545 1.00 42.78 230 GLY A C 1
ATOM 1758 O O . GLY A 1 230 ? -13.159 -10.744 28.729 1.00 42.78 230 GLY A O 1
ATOM 1759 N N . HIS A 1 231 ? -13.680 -10.539 26.533 1.00 40.84 231 HIS A N 1
ATOM 1760 C CA . HIS A 1 231 ? -15.108 -10.773 26.684 1.00 40.84 231 HIS A CA 1
ATOM 1761 C C . HIS A 1 231 ? -15.303 -12.147 27.342 1.00 40.84 231 HIS A C 1
ATOM 1763 O O . HIS A 1 231 ? -14.838 -13.161 26.823 1.00 40.84 231 HIS A O 1
ATOM 1769 N N . LYS A 1 232 ? -15.937 -12.199 28.520 1.00 40.12 232 LYS A N 1
ATOM 1770 C CA . LYS A 1 232 ? -16.276 -13.473 29.166 1.00 40.12 232 LYS A CA 1
ATOM 1771 C C . LYS A 1 232 ? -17.502 -14.041 28.463 1.00 40.12 232 LYS A C 1
ATOM 1773 O O . LYS A 1 232 ? -18.624 -13.808 28.902 1.00 40.12 232 LYS A O 1
ATOM 1778 N N . ASN A 1 233 ? -17.298 -14.795 27.389 1.00 40.22 233 ASN A N 1
ATOM 1779 C CA . ASN A 1 233 ? -18.341 -15.702 26.927 1.00 40.22 233 ASN A CA 1
ATOM 1780 C C . ASN A 1 233 ? -18.408 -16.851 27.938 1.00 40.22 233 ASN A C 1
ATOM 1782 O O . ASN A 1 233 ? -17.491 -17.661 28.052 1.00 40.22 233 ASN A O 1
ATOM 1786 N N . GLY A 1 234 ? -19.449 -16.838 28.772 1.00 33.88 234 GLY A N 1
ATOM 1787 C CA . GLY A 1 234 ? -19.662 -17.867 29.782 1.00 33.88 234 GLY A CA 1
ATOM 1788 C C . GLY A 1 234 ? -19.879 -19.231 29.117 1.00 33.88 234 GLY A C 1
ATOM 1789 O O . GLY A 1 234 ? -20.758 -19.337 28.262 1.00 33.88 234 GLY A O 1
ATOM 1790 N N . PRO A 1 235 ? -19.140 -20.283 29.501 1.00 36.31 235 PRO A N 1
ATOM 1791 C CA . PRO A 1 235 ? -19.452 -21.635 29.079 1.00 36.31 235 PRO A CA 1
ATOM 1792 C C . PRO A 1 235 ? -20.618 -22.135 29.932 1.00 36.31 235 PRO A C 1
ATOM 1794 O O . PRO A 1 235 ? -20.542 -22.168 31.159 1.00 36.31 235 PRO A O 1
ATOM 1797 N N . THR A 1 236 ? -21.713 -22.546 29.296 1.00 40.44 236 THR A N 1
ATOM 1798 C CA . THR A 1 236 ? -22.813 -23.238 29.983 1.00 40.44 236 THR A CA 1
ATOM 1799 C C . THR A 1 236 ? -22.470 -24.679 30.360 1.00 40.44 236 THR A C 1
ATOM 1801 O O . THR A 1 236 ? -23.271 -25.306 31.038 1.00 40.44 236 THR A O 1
ATOM 1804 N N . ASN A 1 237 ? -21.288 -25.202 30.012 1.00 37.25 237 ASN A N 1
ATOM 1805 C CA . ASN A 1 237 ? -20.887 -26.577 30.313 1.00 37.25 237 ASN A CA 1
ATOM 1806 C C . ASN A 1 237 ? -19.368 -26.693 30.545 1.00 37.25 237 ASN A C 1
ATOM 1808 O O . ASN A 1 237 ? -18.640 -27.002 29.614 1.00 37.25 237 ASN A O 1
ATOM 1812 N N . GLY A 1 238 ? -18.882 -26.467 31.771 1.00 34.16 238 GLY A N 1
ATOM 1813 C CA . GLY A 1 238 ? -17.635 -27.061 32.300 1.00 34.16 238 GLY A CA 1
ATOM 1814 C C . GLY A 1 238 ? -16.276 -26.790 31.620 1.00 34.16 238 GLY A C 1
ATOM 1815 O O . GLY A 1 238 ? -15.265 -27.223 32.166 1.00 34.16 238 GLY A O 1
ATOM 1816 N N . GLU A 1 239 ? -16.208 -26.092 30.489 1.00 32.50 239 GLU A N 1
ATOM 1817 C CA . GLU A 1 239 ? -14.958 -25.691 29.828 1.00 32.50 239 GLU A CA 1
ATOM 1818 C C . GLU A 1 239 ? -14.460 -24.343 30.380 1.00 32.50 239 GLU A C 1
ATOM 1820 O O . GLU A 1 239 ? -15.238 -23.554 30.916 1.00 32.50 239 GLU A O 1
ATOM 1825 N N . ALA A 1 240 ? -13.152 -24.073 30.331 1.00 34.38 240 ALA A N 1
ATOM 1826 C CA . ALA A 1 240 ? -12.603 -22.799 30.805 1.00 34.38 240 ALA A CA 1
ATOM 1827 C C . ALA A 1 240 ? -13.136 -21.634 29.939 1.00 34.38 240 ALA A C 1
ATOM 1829 O O . ALA A 1 240 ? -13.212 -21.784 28.722 1.00 34.38 240 ALA A O 1
ATOM 1830 N N . PRO A 1 241 ? -13.511 -20.472 30.514 1.00 34.84 241 PRO A N 1
ATOM 1831 C CA . PRO A 1 241 ? -14.045 -19.358 29.734 1.00 34.84 241 PRO A CA 1
ATOM 1832 C C . PRO A 1 241 ? -13.012 -18.873 28.709 1.00 34.84 241 PRO A C 1
ATOM 1834 O O . PRO A 1 241 ? -11.940 -18.396 29.084 1.00 34.84 241 PRO A O 1
ATOM 1837 N N . HIS A 1 242 ? -13.347 -18.967 27.421 1.00 43.34 242 HIS A N 1
ATOM 1838 C CA . HIS A 1 242 ? -12.567 -18.363 26.345 1.00 43.34 242 HIS A CA 1
ATOM 1839 C C . HIS A 1 242 ? -12.660 -16.835 26.469 1.00 43.34 242 HIS A C 1
ATOM 1841 O O . HIS A 1 242 ? -13.731 -16.255 26.284 1.00 43.34 242 HIS A O 1
ATOM 1847 N N . GLN A 1 243 ? -11.556 -16.181 26.838 1.00 51.53 243 GLN A N 1
ATOM 1848 C CA . GLN A 1 243 ? -11.440 -14.726 26.767 1.00 51.53 243 GLN A CA 1
ATOM 1849 C C . GLN A 1 243 ? -10.955 -14.338 25.380 1.00 51.53 243 GLN A C 1
ATOM 1851 O O . GLN A 1 243 ? -9.768 -14.415 25.076 1.00 51.53 243 GLN A O 1
ATOM 1856 N N . ASP A 1 244 ? -11.894 -13.898 24.559 1.00 57.31 244 ASP A N 1
ATOM 1857 C CA . ASP A 1 244 ? -11.608 -13.381 23.233 1.00 57.31 244 ASP A CA 1
ATOM 1858 C C . ASP A 1 244 ? -10.821 -12.070 23.331 1.00 57.31 244 ASP A C 1
ATOM 1860 O O . ASP A 1 244 ? -11.271 -11.112 23.972 1.00 57.31 244 ASP A O 1
ATOM 1864 N N . THR A 1 245 ? -9.642 -12.013 22.706 1.00 76.81 245 THR A N 1
ATOM 1865 C CA . THR A 1 245 ? -8.868 -10.770 22.627 1.00 76.81 245 THR A CA 1
ATOM 1866 C C . THR A 1 245 ? -9.484 -9.818 21.598 1.00 76.81 245 THR A C 1
ATOM 1868 O O . THR A 1 245 ? -10.238 -10.226 20.712 1.00 76.81 245 THR A O 1
ATOM 1871 N N . SER A 1 246 ? -9.145 -8.526 21.666 1.00 81.88 246 SER A N 1
ATOM 1872 C CA . SER A 1 246 ? -9.570 -7.547 20.652 1.00 81.88 246 SER A CA 1
ATOM 1873 C C . SER A 1 246 ? -9.115 -7.926 19.237 1.00 81.88 246 SER A C 1
ATOM 1875 O O . SER A 1 246 ? -9.814 -7.631 18.271 1.00 81.88 246 SER A O 1
ATOM 1877 N N . ILE A 1 247 ? -7.982 -8.626 19.119 1.00 84.25 247 ILE A N 1
ATOM 1878 C CA . ILE A 1 247 ? -7.461 -9.152 17.853 1.00 84.25 247 ILE A CA 1
ATOM 1879 C C . ILE A 1 247 ? -8.373 -10.269 17.340 1.00 84.25 247 ILE A C 1
ATOM 1881 O O . ILE A 1 247 ? -8.799 -10.219 16.188 1.00 84.25 247 ILE A O 1
ATOM 1885 N N . ASP A 1 248 ? -8.736 -11.227 18.198 1.00 81.31 248 ASP A N 1
ATOM 1886 C CA . ASP A 1 248 ? -9.615 -12.344 17.826 1.00 81.31 248 ASP A CA 1
ATOM 1887 C C . ASP A 1 248 ? -11.003 -11.859 17.403 1.00 81.31 248 ASP A C 1
ATOM 1889 O O . ASP A 1 248 ? -11.614 -12.422 16.493 1.00 81.31 248 ASP A O 1
ATOM 1893 N N . LEU A 1 249 ? -11.519 -10.825 18.075 1.00 85.88 249 LEU A N 1
ATOM 1894 C CA . LEU A 1 249 ? -12.774 -10.175 17.705 1.00 85.88 249 LEU A CA 1
ATOM 1895 C C . LEU A 1 249 ? -12.646 -9.501 16.338 1.00 85.88 249 LEU A C 1
ATOM 1897 O O . LEU A 1 249 ? -13.483 -9.730 15.468 1.00 85.88 249 LEU A O 1
ATOM 1901 N N . ALA A 1 250 ? -11.583 -8.724 16.115 1.00 90.25 250 ALA A N 1
ATOM 1902 C CA . ALA A 1 250 ? -11.368 -8.030 14.849 1.00 90.25 250 ALA A CA 1
ATOM 1903 C C . ALA A 1 250 ? -11.234 -9.004 13.670 1.00 90.25 250 ALA A C 1
ATOM 1905 O O . ALA A 1 250 ? -11.865 -8.802 12.633 1.00 90.25 250 ALA A O 1
ATOM 1906 N N . VAL A 1 251 ? -10.471 -10.089 13.843 1.00 89.62 251 VAL A N 1
ATOM 1907 C CA . VAL A 1 251 ? -10.308 -11.133 12.822 1.00 89.62 251 VAL A CA 1
ATOM 1908 C C . VAL A 1 251 ? -11.634 -11.830 12.542 1.00 89.62 251 VAL A C 1
ATOM 1910 O O . VAL A 1 251 ? -11.985 -11.983 11.377 1.00 89.62 251 VAL A O 1
ATOM 1913 N N . ARG A 1 252 ? -12.409 -12.210 13.568 1.00 87.62 252 ARG A N 1
ATOM 1914 C CA . ARG A 1 252 ? -13.718 -12.856 13.365 1.00 87.62 252 ARG A CA 1
ATOM 1915 C C . ARG A 1 252 ? -14.725 -11.944 12.676 1.00 87.62 252 ARG A C 1
ATOM 1917 O O . ARG A 1 252 ? -15.391 -12.388 11.745 1.00 87.62 252 ARG A O 1
ATOM 1924 N N . TYR A 1 253 ? -14.817 -10.681 13.087 1.00 90.19 253 TYR A N 1
ATOM 1925 C CA . TYR A 1 253 ? -15.716 -9.723 12.446 1.00 90.19 253 TYR A CA 1
ATOM 1926 C C . TYR A 1 253 ? -15.325 -9.461 10.992 1.00 90.19 253 TYR A C 1
ATOM 1928 O O . TYR A 1 253 ? -16.190 -9.519 10.121 1.00 90.19 253 TYR A O 1
ATOM 1936 N N . ALA A 1 254 ? -14.038 -9.262 10.702 1.00 91.56 254 ALA A N 1
ATOM 1937 C CA . ALA A 1 254 ? -13.571 -9.128 9.326 1.00 91.56 254 ALA A CA 1
ATOM 1938 C C . ALA A 1 254 ? -13.825 -10.419 8.524 1.00 91.56 254 ALA A C 1
ATOM 1940 O O . ALA A 1 254 ? -14.405 -10.372 7.449 1.00 91.56 254 ALA A O 1
ATOM 1941 N N . ALA A 1 255 ? -13.498 -11.597 9.050 1.00 89.88 255 ALA A N 1
ATOM 1942 C CA . ALA A 1 255 ? -13.704 -12.858 8.332 1.00 89.88 255 ALA A CA 1
ATOM 1943 C C . ALA A 1 255 ? -15.187 -13.162 8.048 1.00 89.88 255 ALA A C 1
ATOM 1945 O O . ALA A 1 255 ? -15.490 -13.891 7.108 1.00 89.88 255 ALA A O 1
ATOM 1946 N N . SER A 1 256 ? -16.112 -12.597 8.834 1.00 89.75 256 SER A N 1
ATOM 1947 C CA . SER A 1 256 ? -17.556 -12.735 8.607 1.00 89.75 256 SER A CA 1
ATOM 1948 C C . SER A 1 256 ? -18.099 -11.903 7.436 1.00 89.75 256 SER A C 1
ATOM 1950 O O . SER A 1 256 ? -19.262 -12.067 7.074 1.00 89.75 256 SER A O 1
ATOM 1952 N N . ASN A 1 257 ? -17.290 -11.013 6.847 1.00 89.94 257 ASN A N 1
ATOM 1953 C CA . ASN A 1 257 ? -17.705 -10.137 5.756 1.00 89.94 257 ASN A CA 1
ATOM 1954 C C . ASN A 1 257 ? -17.129 -10.585 4.400 1.00 89.94 257 ASN A C 1
ATOM 1956 O O . ASN A 1 257 ? -15.931 -10.828 4.258 1.00 89.94 257 ASN A O 1
ATOM 1960 N N . ASP A 1 258 ? -17.976 -10.617 3.369 1.00 89.12 258 ASP A N 1
ATOM 1961 C CA . ASP A 1 258 ? -17.613 -11.062 2.016 1.00 89.12 258 ASP A CA 1
ATOM 1962 C C . ASP A 1 258 ? -16.561 -10.177 1.320 1.00 89.12 258 ASP A C 1
ATOM 1964 O O . ASP A 1 258 ? -15.899 -10.621 0.372 1.00 89.12 258 ASP A O 1
ATOM 1968 N N . GLN A 1 259 ? -16.401 -8.924 1.766 1.00 89.88 259 GLN A N 1
ATOM 1969 C CA . GLN A 1 259 ? -15.417 -7.982 1.220 1.00 89.88 259 GLN A CA 1
ATOM 1970 C C . GLN A 1 259 ? -13.976 -8.299 1.650 1.00 89.88 259 GLN A C 1
ATOM 1972 O O . GLN A 1 259 ? -13.031 -7.858 0.998 1.00 89.88 259 GLN A O 1
ATOM 1977 N N . THR A 1 260 ? -13.788 -9.068 2.722 1.00 91.19 260 THR A N 1
ATOM 1978 C CA . THR A 1 260 ? -12.498 -9.237 3.404 1.00 91.19 260 THR A CA 1
ATOM 1979 C C . THR A 1 260 ? -12.061 -10.693 3.401 1.00 91.19 260 THR A C 1
ATOM 1981 O O . THR A 1 260 ? -11.976 -11.353 4.433 1.00 91.19 260 THR A O 1
ATOM 1984 N N . LYS A 1 261 ? -11.761 -11.198 2.198 1.00 90.12 261 LYS A N 1
ATOM 1985 C CA . LYS A 1 261 ? -11.392 -12.604 1.987 1.00 90.12 261 LYS A CA 1
ATOM 1986 C C . LYS A 1 261 ? -9.987 -12.916 2.468 1.00 90.12 261 LYS A C 1
ATOM 1988 O O . LYS A 1 261 ? -9.778 -14.008 2.963 1.00 90.12 261 LYS A O 1
ATOM 1993 N N . ARG A 1 262 ? -9.024 -12.008 2.303 1.00 91.88 262 ARG A N 1
ATOM 1994 C CA . ARG A 1 262 ? -7.650 -12.166 2.803 1.00 91.88 262 ARG A CA 1
ATOM 1995 C C . ARG A 1 262 ? -7.349 -11.131 3.876 1.00 91.88 262 ARG A C 1
ATOM 1997 O O . ARG A 1 262 ? -7.365 -9.935 3.591 1.00 91.88 262 ARG A O 1
ATOM 2004 N N . ILE A 1 263 ? -7.054 -11.580 5.091 1.00 93.50 263 ILE A N 1
ATOM 2005 C CA . ILE A 1 263 ? -6.815 -10.701 6.241 1.00 93.50 263 ILE A CA 1
ATOM 2006 C C . ILE A 1 263 ? -5.355 -10.826 6.662 1.00 93.50 263 ILE A C 1
ATOM 2008 O O . ILE A 1 263 ? -4.881 -11.916 6.960 1.00 93.50 263 ILE A O 1
ATOM 2012 N N . LEU A 1 264 ? -4.637 -9.708 6.680 1.00 94.62 264 LEU A N 1
ATOM 2013 C CA . LEU A 1 264 ? -3.283 -9.631 7.218 1.00 94.62 264 LEU A CA 1
ATOM 2014 C C . LEU A 1 264 ? -3.342 -9.079 8.641 1.00 94.62 264 LEU A C 1
ATOM 2016 O O . LEU A 1 264 ? -3.839 -7.975 8.851 1.00 94.62 264 LEU A O 1
ATOM 2020 N N . VAL A 1 265 ? -2.786 -9.806 9.602 1.00 92.44 265 VAL A N 1
ATOM 2021 C CA . VAL A 1 265 ? -2.630 -9.363 10.988 1.00 92.44 265 VAL A CA 1
ATOM 2022 C C . VAL A 1 265 ? -1.153 -9.111 11.253 1.00 92.44 265 VAL A C 1
ATOM 2024 O O . VAL A 1 265 ? -0.350 -10.035 11.209 1.00 92.44 265 VAL A O 1
ATOM 2027 N N . VAL A 1 266 ? -0.783 -7.866 11.548 1.00 91.88 266 VAL A N 1
ATOM 2028 C CA . VAL A 1 266 ? 0.578 -7.498 11.957 1.00 91.88 266 VAL A CA 1
ATOM 2029 C C . VAL A 1 266 ? 0.555 -7.095 13.427 1.00 91.88 266 VAL A C 1
ATOM 2031 O O . VAL A 1 266 ? -0.133 -6.144 13.803 1.00 91.88 266 VAL A O 1
ATOM 2034 N N . GLN A 1 267 ? 1.307 -7.807 14.261 1.00 87.75 267 GLN A N 1
ATOM 2035 C CA . GLN A 1 267 ? 1.335 -7.608 15.708 1.00 87.75 267 GLN A CA 1
ATOM 2036 C C . GLN A 1 267 ? 2.749 -7.301 16.201 1.00 87.75 267 GLN A C 1
ATOM 2038 O O . GLN A 1 267 ? 3.658 -8.111 16.044 1.00 87.75 267 GLN A O 1
ATOM 2043 N N . LEU A 1 268 ? 2.924 -6.146 16.845 1.00 85.00 268 LEU A N 1
ATOM 2044 C CA . LEU A 1 268 ? 4.185 -5.733 17.465 1.00 85.00 268 LEU A CA 1
ATOM 2045 C C . LEU A 1 268 ? 4.126 -5.875 18.992 1.00 85.00 268 LEU A C 1
ATOM 2047 O O . LEU A 1 268 ? 3.186 -5.390 19.625 1.00 85.00 268 LEU A O 1
ATOM 2051 N N . GLY A 1 269 ? 5.148 -6.489 19.594 1.00 70.19 269 GLY A N 1
ATOM 2052 C CA . GLY A 1 269 ? 5.263 -6.620 21.053 1.00 70.19 269 GLY A CA 1
ATOM 2053 C C . GLY A 1 269 ? 4.399 -7.738 21.643 1.00 70.19 269 GLY A C 1
ATOM 2054 O O . GLY A 1 269 ? 3.860 -7.595 22.744 1.00 70.19 269 GLY A O 1
ATOM 2055 N N . ALA A 1 270 ? 4.219 -8.840 20.909 1.00 60.03 270 ALA A N 1
ATOM 2056 C CA . ALA A 1 270 ? 3.547 -10.026 21.436 1.00 60.03 270 ALA A CA 1
ATOM 2057 C C . ALA A 1 270 ? 4.336 -10.614 22.625 1.00 60.03 270 ALA A C 1
ATOM 2059 O O . ALA A 1 270 ? 5.561 -10.589 22.625 1.00 60.03 270 ALA A O 1
ATOM 2060 N N . SER A 1 271 ? 3.635 -11.115 23.649 1.00 50.56 271 SER A N 1
ATOM 2061 C CA . SER A 1 271 ? 4.240 -11.958 24.692 1.00 50.56 271 SER A CA 1
ATOM 2062 C C . SER A 1 271 ? 4.043 -13.433 24.317 1.00 50.56 271 SER A C 1
ATOM 2064 O O . SER A 1 271 ? 3.003 -13.742 23.722 1.00 50.56 271 SER A O 1
ATOM 2066 N N . PRO A 1 272 ? 4.912 -14.361 24.762 1.00 43.25 272 PRO A N 1
ATOM 2067 C CA . PRO A 1 272 ? 4.900 -15.751 24.289 1.00 43.25 272 PRO A CA 1
ATOM 2068 C C . PRO A 1 272 ? 3.616 -16.525 24.649 1.00 43.25 272 PRO A C 1
ATOM 2070 O O . PRO A 1 272 ? 3.379 -17.626 24.167 1.00 43.25 272 PRO A O 1
ATOM 2073 N N . CYS A 1 273 ? 2.777 -15.968 25.529 1.00 38.66 273 CYS A N 1
ATOM 2074 C CA . CYS A 1 273 ? 1.683 -16.670 26.201 1.00 38.66 273 CYS A CA 1
ATOM 2075 C C . CYS A 1 273 ? 0.336 -16.679 25.445 1.00 38.66 273 CYS A C 1
ATOM 2077 O O . CYS A 1 273 ? -0.572 -17.386 25.863 1.00 38.66 273 CYS A O 1
ATOM 2079 N N . ASN A 1 274 ? 0.172 -15.944 24.337 1.00 44.47 274 ASN A N 1
ATOM 2080 C CA . ASN A 1 274 ? -1.112 -15.919 23.604 1.00 44.47 274 ASN A CA 1
ATOM 2081 C C . ASN A 1 274 ? -1.140 -16.830 22.361 1.00 44.47 274 ASN A C 1
ATOM 2083 O O . ASN A 1 274 ? -2.119 -16.841 21.619 1.00 44.47 274 ASN A O 1
ATOM 2087 N N . GLN A 1 275 ? -0.086 -17.617 22.135 1.00 46.91 275 GLN A N 1
ATOM 2088 C CA . GLN A 1 275 ? 0.118 -18.409 20.914 1.00 46.91 275 GLN A CA 1
ATOM 2089 C C . GLN A 1 275 ? -0.763 -19.672 20.805 1.00 46.91 275 GLN A C 1
ATOM 2091 O O . GLN A 1 275 ? -0.636 -20.420 19.841 1.00 46.91 275 GLN A O 1
ATOM 2096 N N . GLN A 1 276 ? -1.668 -19.936 21.755 1.00 42.25 276 GLN A N 1
ATOM 2097 C CA . GLN A 1 276 ? -2.438 -21.188 21.785 1.00 42.25 276 GLN A CA 1
ATOM 2098 C C . GLN A 1 276 ? -3.813 -21.159 21.093 1.00 42.25 276 GLN A C 1
ATOM 2100 O O . GLN A 1 276 ? -4.432 -22.214 21.007 1.00 42.25 276 GLN A O 1
ATOM 2105 N N . MET A 1 277 ? -4.304 -20.020 20.580 1.00 42.50 277 MET A N 1
ATOM 2106 C CA . MET A 1 277 ? -5.688 -19.949 20.057 1.00 42.50 277 MET A CA 1
ATOM 2107 C C . MET A 1 277 ? -5.897 -19.292 18.683 1.00 42.50 277 MET A C 1
ATOM 2109 O O . MET A 1 277 ? -7.012 -19.345 18.175 1.00 42.50 277 MET A O 1
ATOM 2113 N N . CYS A 1 278 ? -4.873 -18.737 18.029 1.00 44.66 278 CYS A N 1
ATOM 2114 C CA . CYS A 1 278 ? -5.042 -18.100 16.709 1.00 44.66 278 CYS A CA 1
ATOM 2115 C C . CYS A 1 278 ? -4.788 -19.031 15.510 1.00 44.66 278 CYS A C 1
ATOM 2117 O O . CYS A 1 278 ? -4.817 -18.574 14.367 1.00 44.66 278 CYS A O 1
ATOM 2119 N N . CYS A 1 279 ? -4.610 -20.337 15.734 1.00 42.59 279 CYS A N 1
ATOM 2120 C CA . CYS A 1 279 ? -4.704 -21.345 14.676 1.00 42.59 279 CYS A CA 1
ATOM 2121 C C . CYS A 1 279 ? -6.172 -21.503 14.251 1.00 42.59 279 CYS A C 1
ATOM 2123 O O . CYS A 1 279 ? -6.775 -22.556 14.432 1.00 42.59 279 CYS A O 1
ATOM 2125 N N . THR A 1 280 ? -6.782 -20.437 13.732 1.00 45.38 280 THR A N 1
ATOM 2126 C CA . THR A 1 280 ? -7.985 -20.609 12.924 1.00 45.38 280 THR A CA 1
ATOM 2127 C C . THR A 1 280 ? -7.555 -21.397 11.692 1.00 45.38 280 THR A C 1
ATOM 2129 O O . THR A 1 280 ? -6.581 -21.037 11.035 1.00 45.38 280 THR A O 1
ATOM 2132 N N . GLU A 1 281 ? -8.249 -22.494 11.396 1.00 49.50 281 GLU A N 1
ATOM 2133 C CA . GLU A 1 281 ? -7.989 -23.432 10.284 1.00 49.50 281 GLU A CA 1
ATOM 2134 C C . GLU A 1 281 ? -8.118 -22.782 8.883 1.00 49.50 281 GLU A C 1
ATOM 2136 O O . GLU A 1 281 ? -8.188 -23.451 7.853 1.00 49.50 281 GLU A O 1
ATOM 2141 N N . ASN A 1 282 ? -8.169 -21.451 8.820 1.00 55.94 282 ASN A N 1
ATOM 2142 C CA . ASN A 1 282 ? -8.463 -20.681 7.633 1.00 55.94 282 ASN A CA 1
ATOM 2143 C C . ASN A 1 282 ? -7.171 -20.175 6.988 1.00 55.94 282 ASN A C 1
ATOM 2145 O O . ASN A 1 282 ? -6.569 -19.200 7.430 1.00 55.94 282 ASN A O 1
ATOM 2149 N N . SER A 1 283 ? -6.829 -20.762 5.839 1.00 63.41 283 SER A N 1
ATOM 2150 C CA . SER A 1 283 ? -5.777 -20.301 4.905 1.00 63.41 283 SER A CA 1
ATOM 2151 C C . SER A 1 283 ? -5.931 -18.853 4.394 1.00 63.41 283 SER A C 1
ATOM 2153 O O . SER A 1 283 ? -5.158 -18.392 3.554 1.00 63.41 283 SER A O 1
ATOM 2155 N N . SER A 1 284 ? -6.953 -18.142 4.860 1.00 84.88 284 SER A N 1
ATOM 2156 C CA . SER A 1 284 ? -7.340 -16.799 4.458 1.00 84.88 284 SER A CA 1
ATOM 2157 C C . SER A 1 284 ? -6.783 -15.702 5.373 1.00 84.88 284 SER A C 1
ATOM 2159 O O . SER A 1 284 ? -6.922 -14.520 5.053 1.00 84.88 284 SER A O 1
ATOM 2161 N N . VAL A 1 285 ? -6.167 -16.069 6.501 1.00 87.50 285 VAL A N 1
ATOM 2162 C CA . VAL A 1 285 ? -5.577 -15.127 7.460 1.00 87.50 285 VAL A CA 1
ATOM 2163 C C . VAL A 1 285 ? -4.074 -15.365 7.563 1.00 87.50 285 VAL A C 1
ATOM 2165 O O . VAL A 1 285 ? -3.639 -16.476 7.852 1.00 87.50 285 VAL A O 1
ATOM 2168 N N . LEU A 1 286 ? -3.290 -14.307 7.357 1.00 89.00 286 LEU A N 1
ATOM 2169 C CA . LEU A 1 286 ? -1.840 -14.303 7.532 1.00 89.00 286 LEU A CA 1
ATOM 2170 C C . LEU A 1 286 ? -1.487 -13.511 8.788 1.00 89.00 286 LEU A C 1
ATOM 2172 O O . LEU A 1 286 ? -1.797 -12.324 8.881 1.00 89.00 286 LEU A O 1
ATOM 2176 N N . TYR A 1 287 ? -0.781 -14.144 9.717 1.00 87.00 287 TYR A N 1
ATOM 2177 C CA . TYR A 1 287 ? -0.266 -13.494 10.918 1.00 87.00 287 TYR A CA 1
ATOM 2178 C C . TYR A 1 287 ? 1.224 -13.192 10.773 1.00 87.00 287 TYR A C 1
ATOM 2180 O O . TYR A 1 287 ? 2.006 -14.052 10.376 1.00 87.00 287 TYR A O 1
ATOM 2188 N N . VAL A 1 288 ? 1.626 -11.975 11.127 1.00 89.38 288 VAL A N 1
ATOM 2189 C CA . VAL A 1 288 ? 3.019 -11.533 11.184 1.00 89.38 288 VAL A CA 1
ATOM 2190 C C . VAL A 1 288 ? 3.269 -10.927 12.557 1.00 89.38 288 VAL A C 1
ATOM 2192 O O . VAL A 1 288 ? 2.781 -9.842 12.874 1.00 89.38 288 VAL A O 1
ATOM 2195 N N . THR A 1 289 ? 4.022 -11.630 13.391 1.00 85.56 289 THR A N 1
ATOM 2196 C CA . THR A 1 289 ? 4.246 -11.250 14.789 1.00 85.56 289 THR A CA 1
ATOM 2197 C C . THR A 1 289 ? 5.705 -10.893 15.017 1.00 85.56 289 THR A C 1
ATOM 2199 O O . THR A 1 289 ? 6.593 -11.691 14.711 1.00 85.56 289 THR A O 1
ATOM 2202 N N . LEU A 1 290 ? 5.943 -9.723 15.603 1.00 83.75 290 LEU A N 1
ATOM 2203 C CA . LEU A 1 290 ? 7.252 -9.284 16.063 1.00 83.75 290 LEU A CA 1
ATOM 2204 C C . LEU A 1 290 ? 7.327 -9.375 17.589 1.00 83.75 290 LEU A C 1
ATOM 2206 O O . LEU A 1 290 ? 6.577 -8.691 18.296 1.00 83.75 290 LEU A O 1
ATOM 2210 N N . GLU A 1 291 ? 8.256 -10.185 18.081 1.00 78.25 291 GLU A N 1
ATOM 2211 C CA . GLU A 1 291 ? 8.475 -10.438 19.503 1.00 78.25 291 GLU A CA 1
ATOM 2212 C C . GLU A 1 291 ? 9.912 -10.078 19.908 1.00 78.25 291 GLU A C 1
ATOM 2214 O O . GLU A 1 291 ? 10.865 -10.276 19.151 1.00 78.25 291 GLU A O 1
ATOM 2219 N N . SER A 1 292 ? 10.051 -9.506 21.107 1.00 70.44 292 SER A N 1
ATOM 2220 C CA . SER A 1 292 ? 11.342 -9.277 21.761 1.00 70.44 292 SER A CA 1
ATOM 2221 C C . SER A 1 292 ? 11.513 -10.363 22.814 1.00 70.44 292 SER A C 1
ATOM 2223 O O . SER A 1 292 ? 10.747 -10.404 23.778 1.00 70.44 292 SER A O 1
ATOM 2225 N N . GLU A 1 293 ? 12.476 -11.264 22.628 1.00 60.78 293 GLU A N 1
ATOM 2226 C CA . GLU A 1 293 ? 12.725 -12.334 23.597 1.00 60.78 293 GLU A CA 1
ATOM 2227 C C . GLU A 1 293 ? 13.365 -11.761 24.864 1.00 60.78 293 GLU A C 1
ATOM 2229 O O . GLU A 1 293 ? 14.560 -11.473 24.889 1.00 60.78 293 GLU A O 1
ATOM 2234 N N . GLY A 1 294 ? 12.582 -11.647 25.937 1.00 52.69 294 GLY A N 1
ATOM 2235 C CA . GLY A 1 294 ? 13.112 -11.344 27.263 1.00 52.69 294 GLY A CA 1
ATOM 2236 C C . GLY A 1 294 ? 14.073 -12.439 27.719 1.00 52.69 294 GLY A C 1
ATOM 2237 O O . GLY A 1 294 ? 13.624 -13.565 27.899 1.00 52.69 294 GLY A O 1
ATOM 2238 N N . ASN A 1 295 ? 15.360 -12.107 27.878 1.00 40.91 295 ASN A N 1
ATOM 2239 C CA . ASN A 1 295 ? 16.501 -12.889 28.400 1.00 40.91 295 ASN A CA 1
ATOM 2240 C C . ASN A 1 295 ? 16.284 -14.406 28.674 1.00 40.91 295 ASN A C 1
ATOM 2242 O O . ASN A 1 295 ? 16.569 -14.902 29.768 1.00 40.91 295 ASN A O 1
ATOM 2246 N N . LYS A 1 296 ? 15.776 -15.163 27.695 1.00 43.91 296 LYS A N 1
ATOM 2247 C CA . LYS A 1 296 ? 15.642 -16.622 27.753 1.00 43.91 296 LYS A CA 1
ATOM 2248 C C . LYS A 1 296 ? 16.738 -17.218 26.889 1.00 43.91 296 LYS A C 1
ATOM 2250 O O . LYS A 1 296 ? 16.919 -16.866 25.731 1.00 43.91 296 LYS A O 1
ATOM 2255 N N . THR A 1 297 ? 17.512 -18.103 27.498 1.00 35.88 297 THR A N 1
ATOM 2256 C CA . THR A 1 297 ? 18.700 -18.757 26.945 1.00 35.88 297 THR A CA 1
ATOM 2257 C C . THR A 1 297 ? 18.338 -19.841 25.923 1.00 35.88 297 THR A C 1
ATOM 2259 O O . THR A 1 297 ? 18.728 -20.997 26.083 1.00 35.88 297 THR A O 1
ATOM 2262 N N . THR A 1 298 ? 17.569 -19.502 24.893 1.00 39.19 298 THR A N 1
ATOM 2263 C CA . THR A 1 298 ? 17.293 -20.395 23.764 1.00 39.19 298 THR A CA 1
ATOM 2264 C C . THR A 1 298 ? 17.798 -19.740 22.492 1.00 39.19 298 THR A C 1
ATOM 2266 O O . THR A 1 298 ? 17.261 -18.760 21.991 1.00 39.19 298 THR A O 1
ATOM 2269 N N . ASP A 1 299 ? 18.921 -20.258 22.008 1.00 34.75 299 ASP A N 1
ATOM 2270 C CA . ASP A 1 299 ? 19.607 -19.783 20.818 1.00 34.75 299 ASP A CA 1
ATOM 2271 C C . ASP A 1 299 ? 18.811 -20.148 19.560 1.00 34.75 299 ASP A C 1
ATOM 2273 O O . ASP A 1 299 ? 19.073 -21.167 18.928 1.00 34.75 299 ASP A O 1
ATO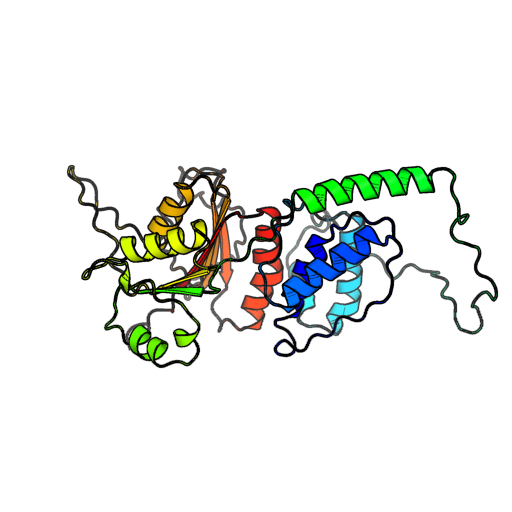M 2277 N N . SER A 1 300 ? 17.857 -19.313 19.150 1.00 38.56 300 SER A N 1
ATOM 2278 C CA . SER A 1 300 ? 17.311 -19.425 17.798 1.00 38.56 300 SER A CA 1
ATOM 2279 C C . SER A 1 300 ? 16.547 -18.185 17.349 1.00 38.56 300 SER A C 1
ATOM 2281 O O . SER A 1 300 ? 15.380 -17.995 17.672 1.00 38.56 300 SER A O 1
ATOM 2283 N N . ALA A 1 301 ? 17.172 -17.394 16.476 1.00 35.50 301 ALA A N 1
ATOM 2284 C CA . ALA A 1 301 ? 16.427 -16.613 15.497 1.00 35.50 301 ALA A CA 1
ATOM 2285 C C . ALA A 1 301 ? 15.760 -17.600 14.518 1.00 35.50 301 ALA A C 1
ATOM 2287 O O . ALA A 1 301 ? 16.287 -17.881 13.443 1.00 35.50 301 ALA A O 1
ATOM 2288 N N . HIS A 1 302 ? 14.645 -18.204 14.923 1.00 36.91 302 HIS A N 1
ATOM 2289 C CA . HIS A 1 302 ? 13.788 -18.964 14.025 1.00 36.91 302 HIS A CA 1
ATOM 2290 C C . HIS A 1 302 ? 12.879 -17.964 13.306 1.00 36.91 302 HIS A C 1
ATOM 2292 O O . HIS A 1 302 ? 11.819 -17.609 13.799 1.00 36.91 302 HIS A O 1
ATOM 2298 N N . CYS A 1 303 ? 13.333 -17.457 12.155 1.00 34.44 303 CYS A N 1
ATOM 2299 C CA . CYS A 1 303 ? 12.402 -17.017 11.122 1.00 34.44 303 CYS A CA 1
ATOM 2300 C C . CYS A 1 303 ? 12.023 -18.290 10.397 1.00 34.44 303 CYS A C 1
ATOM 2302 O O . CYS A 1 303 ? 12.824 -18.874 9.662 1.00 34.44 303 CYS A O 1
ATOM 2304 N N . SER A 1 304 ? 10.865 -18.805 10.731 1.00 34.59 304 SER A N 1
ATOM 2305 C CA . SER A 1 304 ? 10.537 -20.151 10.366 1.00 34.59 304 SER A CA 1
ATOM 2306 C C . SER A 1 304 ? 9.150 -20.215 9.790 1.00 34.59 304 SER A C 1
ATOM 2308 O O . SER A 1 304 ? 8.194 -19.618 10.275 1.00 34.59 304 SER A O 1
ATOM 2310 N N . ARG A 1 305 ? 9.046 -21.006 8.732 1.00 36.44 305 ARG A N 1
ATOM 2311 C CA . ARG A 1 305 ? 7.774 -21.506 8.229 1.00 36.44 305 ARG A CA 1
ATOM 2312 C C . ARG A 1 305 ? 7.266 -22.630 9.154 1.00 36.44 305 ARG A C 1
ATOM 2314 O O . ARG A 1 305 ? 6.976 -23.713 8.663 1.00 36.44 305 ARG A O 1
ATOM 2321 N N . ASP A 1 306 ? 7.382 -22.452 10.476 1.00 34.59 306 ASP A N 1
ATOM 2322 C CA . ASP A 1 306 ? 8.018 -23.481 11.296 1.00 34.59 306 ASP A CA 1
ATOM 2323 C C . ASP A 1 306 ? 7.313 -24.826 11.371 1.00 34.59 306 ASP A C 1
ATOM 2325 O O . ASP A 1 306 ? 6.207 -24.994 11.869 1.00 34.59 306 ASP A O 1
ATOM 2329 N N . THR A 1 307 ? 8.129 -25.819 11.063 1.00 32.34 307 THR A N 1
ATOM 2330 C CA . THR A 1 307 ? 8.080 -27.174 11.590 1.00 32.34 307 THR A CA 1
ATOM 2331 C C . THR A 1 307 ? 8.477 -27.276 13.081 1.00 32.34 307 THR A C 1
ATOM 2333 O O . THR A 1 307 ? 8.609 -28.395 13.575 1.00 32.34 307 THR A O 1
ATOM 2336 N N . THR A 1 308 ? 8.665 -26.174 13.829 1.00 33.47 308 THR A N 1
ATOM 2337 C CA . THR A 1 308 ? 8.851 -26.171 15.306 1.00 33.47 308 THR A CA 1
ATOM 2338 C C . THR A 1 308 ? 7.555 -26.131 16.100 1.00 33.47 308 THR A C 1
ATOM 2340 O O . THR A 1 308 ? 7.590 -26.192 17.328 1.00 33.47 308 THR A O 1
ATOM 2343 N N . CYS A 1 309 ? 6.406 -26.295 15.454 1.00 35.97 309 CYS A N 1
ATOM 2344 C CA . CYS A 1 309 ? 5.278 -26.890 16.153 1.00 35.97 309 CYS A CA 1
ATOM 2345 C C . CYS A 1 309 ? 5.518 -28.362 16.571 1.00 35.97 309 CYS A C 1
ATOM 2347 O O . CYS A 1 309 ? 4.578 -29.130 16.734 1.00 35.97 309 CYS A O 1
ATOM 2349 N N . ARG A 1 310 ? 6.768 -28.809 16.740 1.00 30.22 310 ARG A N 1
ATOM 2350 C CA . ARG A 1 310 ? 7.114 -30.193 17.062 1.00 30.22 310 ARG A CA 1
ATOM 2351 C C . ARG A 1 310 ? 7.050 -30.523 18.552 1.00 30.22 310 ARG A C 1
ATOM 2353 O O . ARG A 1 310 ? 7.142 -31.701 18.887 1.00 30.22 310 ARG A O 1
ATOM 2360 N N . GLU A 1 311 ? 6.818 -29.544 19.427 1.00 33.69 311 GLU A N 1
ATOM 2361 C CA . GLU A 1 311 ? 6.481 -29.822 20.834 1.00 33.69 311 GLU A CA 1
ATOM 2362 C C . GLU A 1 311 ? 4.974 -29.957 21.084 1.00 33.69 311 GLU A C 1
ATOM 2364 O O . GLU A 1 311 ? 4.573 -30.555 22.079 1.00 33.69 311 GLU A O 1
ATOM 2369 N N . ASN A 1 312 ? 4.133 -29.547 20.129 1.00 33.53 312 ASN A N 1
ATOM 2370 C CA . ASN A 1 312 ? 2.709 -29.863 20.127 1.00 33.53 312 ASN A CA 1
ATOM 2371 C C . ASN A 1 312 ? 2.420 -30.798 18.953 1.00 33.53 312 ASN A C 1
ATOM 2373 O O . ASN A 1 312 ? 2.336 -30.366 17.810 1.00 33.53 312 ASN A O 1
ATOM 2377 N N . ARG A 1 313 ? 2.226 -32.093 19.223 1.00 33.41 313 ARG A N 1
ATOM 2378 C CA . ARG A 1 313 ? 1.943 -33.146 18.221 1.00 33.41 313 ARG A CA 1
ATOM 2379 C C . ARG A 1 313 ? 0.672 -32.924 17.359 1.00 33.41 313 ARG A C 1
ATOM 2381 O O . ARG A 1 313 ? 0.289 -33.842 16.645 1.00 33.41 313 ARG A O 1
ATOM 2388 N N . ASN A 1 314 ? 0.059 -31.736 17.395 1.00 38.56 314 ASN A N 1
ATOM 2389 C CA . ASN A 1 314 ? -1.221 -31.380 16.781 1.00 38.56 314 ASN A CA 1
ATOM 2390 C C . ASN A 1 314 ? -1.203 -30.098 15.917 1.00 38.56 314 ASN A C 1
ATOM 2392 O O . ASN A 1 314 ? -2.277 -29.614 15.575 1.00 38.56 314 ASN A O 1
ATOM 2396 N N . ALA A 1 315 ? -0.058 -29.497 15.580 1.00 39.19 315 ALA A N 1
ATOM 2397 C CA . ALA A 1 315 ? -0.095 -28.308 14.720 1.00 39.19 315 ALA A CA 1
ATOM 2398 C C . ALA A 1 315 ? -0.150 -28.655 13.230 1.00 39.19 315 ALA A C 1
ATOM 2400 O O . ALA A 1 315 ? 0.644 -29.454 12.726 1.00 39.19 315 ALA A O 1
ATOM 2401 N N . ASP A 1 316 ? -1.091 -28.010 12.549 1.00 39.66 316 ASP A N 1
ATOM 2402 C CA . ASP A 1 316 ? -1.394 -28.202 11.141 1.00 39.66 316 ASP A CA 1
ATOM 2403 C C . ASP A 1 316 ? -0.382 -27.450 10.239 1.00 39.66 316 ASP A C 1
ATOM 2405 O O . ASP A 1 316 ? -0.193 -26.238 10.408 1.00 39.66 316 ASP A O 1
ATOM 2409 N N . PRO A 1 317 ? 0.273 -28.117 9.266 1.00 43.34 317 PRO A N 1
ATOM 2410 C CA . PRO A 1 317 ? 1.192 -27.501 8.295 1.00 43.34 317 PRO A CA 1
ATOM 2411 C C . PRO A 1 317 ? 0.574 -26.433 7.362 1.00 43.34 317 PRO A C 1
ATOM 2413 O O . PRO A 1 317 ? 1.268 -25.929 6.478 1.00 43.34 317 PRO A O 1
ATOM 2416 N N . THR A 1 318 ? -0.708 -26.092 7.520 1.00 46.22 318 THR A N 1
ATOM 2417 C CA . THR A 1 318 ? -1.452 -25.101 6.718 1.00 46.22 318 THR A CA 1
ATOM 2418 C C . THR A 1 318 ? -1.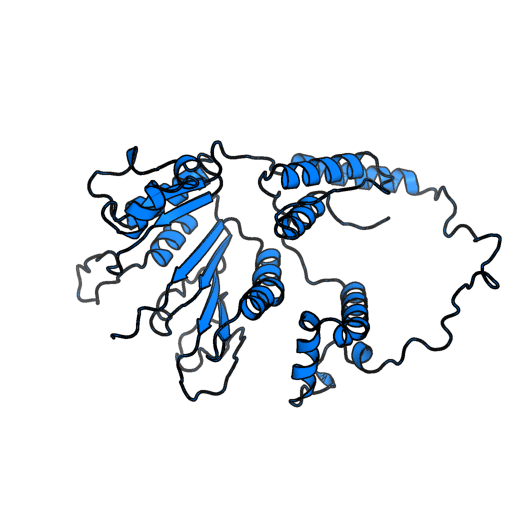442 -23.681 7.302 1.00 46.22 318 THR A C 1
ATOM 2420 O O . THR A 1 318 ? -1.844 -22.739 6.614 1.00 46.22 318 THR A O 1
ATOM 2423 N N . SER A 1 319 ? -0.986 -23.503 8.547 1.00 53.59 319 SER A N 1
ATOM 2424 C CA . SER A 1 319 ? -1.029 -22.203 9.230 1.00 53.59 319 SER A CA 1
ATOM 2425 C C . SER A 1 319 ? -0.075 -21.170 8.598 1.00 53.59 319 SER A C 1
ATOM 2427 O O . SER A 1 319 ? 1.139 -21.357 8.516 1.00 53.59 319 SER A O 1
ATOM 2429 N N . GLN A 1 320 ? -0.635 -20.050 8.128 1.00 71.25 320 GLN A N 1
ATOM 2430 C CA . GLN A 1 320 ? 0.117 -18.931 7.552 1.00 71.25 320 GLN A CA 1
ATOM 2431 C C . GLN A 1 320 ? 0.554 -17.975 8.667 1.00 71.25 320 GLN A C 1
ATOM 2433 O O . GLN A 1 320 ? -0.111 -16.980 8.960 1.00 71.25 320 GLN A O 1
ATOM 2438 N N . HIS A 1 321 ? 1.670 -18.296 9.318 1.00 79.69 321 HIS A N 1
ATOM 2439 C CA . HIS A 1 321 ? 2.218 -17.498 10.412 1.00 79.69 321 HIS A CA 1
ATOM 2440 C C . HIS A 1 321 ? 3.701 -17.188 10.182 1.00 79.69 321 HIS A C 1
ATOM 2442 O O . HIS A 1 321 ? 4.505 -18.085 9.932 1.00 79.69 321 HIS A O 1
ATOM 2448 N N . VAL A 1 322 ? 4.070 -15.912 10.284 1.00 84.19 322 VAL A N 1
ATOM 2449 C CA . VAL A 1 322 ? 5.446 -15.414 10.201 1.00 84.19 322 VAL A CA 1
ATOM 2450 C C . VAL A 1 322 ? 5.835 -14.875 11.571 1.00 84.19 322 VAL A C 1
ATOM 2452 O O . VAL A 1 322 ? 5.386 -13.804 11.984 1.00 84.19 322 VAL A O 1
ATOM 2455 N N . HIS A 1 323 ? 6.673 -15.625 12.285 1.00 82.00 323 HIS A N 1
ATOM 2456 C CA . HIS A 1 323 ? 7.189 -15.227 13.594 1.00 82.00 323 HIS A CA 1
ATOM 2457 C C . HIS A 1 323 ? 8.583 -14.606 13.440 1.00 82.00 323 HIS A C 1
ATOM 2459 O O . HIS A 1 323 ? 9.461 -15.180 12.796 1.00 82.00 323 HIS A O 1
ATOM 2465 N N . ILE A 1 324 ? 8.764 -13.398 13.978 1.00 82.69 324 ILE A N 1
ATOM 2466 C CA . ILE A 1 324 ? 10.010 -12.633 13.906 1.00 82.69 324 ILE A CA 1
ATOM 2467 C C . ILE A 1 324 ? 10.485 -12.371 15.335 1.00 82.69 324 ILE A C 1
ATOM 2469 O O . ILE A 1 324 ? 9.950 -11.505 16.029 1.00 82.69 324 ILE A O 1
ATOM 2473 N N . ASN A 1 325 ? 11.514 -13.109 15.751 1.00 78.38 325 ASN A N 1
ATOM 2474 C CA . ASN A 1 325 ? 12.160 -12.939 17.050 1.00 78.38 325 ASN A CA 1
ATOM 2475 C C . ASN A 1 325 ? 13.351 -12.000 16.951 1.00 78.38 325 ASN A C 1
ATOM 2477 O O . ASN A 1 325 ? 14.309 -12.275 16.222 1.00 78.38 325 ASN A O 1
ATOM 2481 N N . ILE A 1 326 ? 13.316 -10.916 17.723 1.00 75.00 326 ILE A N 1
ATOM 2482 C CA . ILE A 1 326 ? 14.466 -10.038 17.910 1.00 75.00 326 ILE A CA 1
ATOM 2483 C C . ILE A 1 326 ? 15.068 -10.322 19.287 1.00 75.00 326 ILE A C 1
ATOM 2485 O O . ILE A 1 326 ? 14.396 -10.199 20.311 1.00 75.00 326 ILE A O 1
ATOM 2489 N N . LYS A 1 327 ? 16.355 -10.691 19.307 1.00 70.56 327 LYS A N 1
ATOM 2490 C CA . LYS A 1 327 ? 17.120 -10.843 20.550 1.00 70.56 327 LYS A CA 1
ATOM 2491 C C . LYS A 1 327 ? 17.228 -9.487 21.239 1.00 70.56 327 LYS A C 1
ATOM 2493 O O . LYS A 1 327 ? 17.624 -8.502 20.615 1.00 70.56 327 LYS A O 1
ATOM 2498 N N . GLU A 1 328 ? 16.876 -9.447 22.515 1.00 62.88 328 GLU A N 1
ATOM 2499 C CA . GLU A 1 328 ? 16.756 -8.212 23.275 1.00 62.88 328 GLU A CA 1
ATOM 2500 C C . GLU A 1 328 ? 18.116 -7.520 23.443 1.00 62.88 328 GLU A C 1
ATOM 2502 O O . GLU A 1 328 ? 18.984 -7.952 24.192 1.00 62.88 328 GLU A O 1
ATOM 2507 N N . ASN A 1 329 ? 18.287 -6.437 22.691 1.00 55.78 329 ASN A N 1
ATOM 2508 C CA . ASN A 1 329 ? 19.213 -5.337 22.917 1.00 55.78 329 ASN A CA 1
ATOM 2509 C C . ASN A 1 329 ? 18.552 -4.138 22.236 1.00 55.78 329 ASN A C 1
ATOM 2511 O O . ASN A 1 329 ? 18.509 -4.112 21.014 1.00 55.78 329 ASN A O 1
ATOM 2515 N N . ALA A 1 330 ? 17.958 -3.224 23.013 1.00 64.62 330 ALA A N 1
ATOM 2516 C CA . ALA A 1 330 ? 17.318 -1.973 22.575 1.00 64.62 330 ALA A CA 1
ATOM 2517 C C . ALA A 1 330 ? 16.951 -1.906 21.072 1.00 64.62 330 ALA A C 1
ATOM 2519 O O . ALA A 1 330 ? 17.721 -1.362 20.279 1.00 64.62 330 ALA A O 1
ATOM 2520 N N . ILE A 1 331 ? 15.782 -2.450 20.691 1.00 77.00 331 ILE A N 1
ATOM 2521 C CA . ILE A 1 331 ? 15.267 -2.384 19.312 1.00 77.00 331 ILE A CA 1
ATOM 2522 C C . ILE A 1 331 ? 15.327 -0.932 18.831 1.00 77.00 331 ILE A C 1
ATOM 2524 O O . ILE A 1 331 ? 14.712 -0.042 19.422 1.00 77.00 331 ILE A O 1
ATOM 2528 N N . THR A 1 332 ? 16.068 -0.686 17.755 1.00 84.75 332 THR A N 1
ATOM 2529 C CA . THR A 1 332 ? 16.195 0.641 17.159 1.00 84.75 332 THR A CA 1
ATOM 2530 C C . THR A 1 332 ? 15.201 0.821 16.016 1.00 84.75 332 THR A C 1
ATOM 2532 O O . THR A 1 332 ? 14.691 -0.138 15.431 1.00 84.75 332 THR A O 1
ATOM 2535 N N . ASN A 1 333 ? 14.978 2.075 15.611 1.00 88.00 333 ASN A N 1
ATOM 2536 C CA . ASN A 1 333 ? 14.210 2.371 14.399 1.00 88.00 333 ASN A CA 1
ATOM 2537 C C . ASN A 1 333 ? 14.795 1.654 13.168 1.00 88.00 333 ASN A C 1
ATOM 2539 O O . ASN A 1 333 ? 14.046 1.239 12.291 1.00 88.00 333 ASN A O 1
ATOM 2543 N N . GLY A 1 334 ? 16.122 1.483 13.099 1.00 87.94 334 GLY A N 1
ATOM 2544 C CA . GLY A 1 334 ? 16.778 0.788 11.990 1.00 87.94 334 GLY A CA 1
ATOM 2545 C C . GLY A 1 334 ? 16.379 -0.685 11.891 1.00 87.94 334 GLY A C 1
ATOM 2546 O O . GLY A 1 334 ? 16.185 -1.186 10.782 1.00 87.94 334 GLY A O 1
ATOM 2547 N N . ASP A 1 335 ? 16.186 -1.349 13.029 1.00 86.12 335 ASP A N 1
ATOM 2548 C CA . ASP A 1 335 ? 15.793 -2.759 13.092 1.00 86.12 335 ASP A CA 1
ATOM 2549 C C . ASP A 1 335 ? 14.350 -2.938 12.611 1.00 86.12 335 ASP A C 1
ATOM 2551 O O . ASP A 1 335 ? 14.087 -3.742 11.716 1.00 86.12 335 ASP A O 1
ATOM 2555 N N . LEU A 1 336 ? 13.425 -2.107 13.109 1.00 88.00 336 LEU A N 1
ATOM 2556 C CA . LEU A 1 336 ? 12.020 -2.127 12.684 1.00 88.00 336 LEU A CA 1
ATOM 2557 C C . LEU A 1 336 ? 11.859 -1.809 11.196 1.00 88.00 336 LEU A C 1
ATOM 2559 O O . LEU A 1 336 ? 11.115 -2.496 10.497 1.00 88.00 336 LEU A O 1
ATOM 2563 N N . MET A 1 337 ? 12.578 -0.802 10.688 1.00 91.31 337 MET A N 1
ATOM 2564 C CA . MET A 1 337 ? 12.541 -0.470 9.261 1.00 91.31 337 MET A CA 1
ATOM 2565 C C . MET A 1 337 ? 13.121 -1.602 8.403 1.00 91.31 337 MET A C 1
ATOM 2567 O O . MET A 1 337 ? 12.609 -1.865 7.316 1.00 91.31 337 MET A O 1
ATOM 2571 N N . SER A 1 338 ? 14.153 -2.302 8.886 1.00 89.00 338 SER A N 1
ATOM 2572 C CA . SER A 1 338 ? 14.726 -3.456 8.182 1.00 89.00 338 SER A CA 1
ATOM 2573 C C . SER A 1 338 ? 13.734 -4.615 8.115 1.00 89.00 338 SER A C 1
ATOM 2575 O O . SER A 1 338 ? 13.509 -5.157 7.036 1.00 89.00 338 SER A O 1
ATOM 2577 N N . VAL A 1 339 ? 13.073 -4.943 9.228 1.00 89.44 339 VAL A N 1
ATOM 2578 C CA . VAL A 1 339 ? 12.011 -5.962 9.275 1.00 89.44 339 VAL A CA 1
ATOM 2579 C C . VAL A 1 339 ? 10.848 -5.594 8.349 1.00 89.44 339 VAL A C 1
ATOM 2581 O O . VAL A 1 339 ? 10.375 -6.435 7.581 1.00 89.44 339 VAL A O 1
ATOM 2584 N N . LEU A 1 340 ? 10.419 -4.329 8.370 1.00 92.69 340 LEU A N 1
ATOM 2585 C CA . LEU A 1 340 ? 9.335 -3.838 7.526 1.00 92.69 340 LEU A CA 1
ATOM 2586 C C . LEU A 1 340 ? 9.648 -4.027 6.035 1.00 92.69 340 LEU A C 1
ATOM 2588 O O . LEU A 1 340 ? 8.841 -4.609 5.315 1.00 92.69 340 LEU A O 1
ATOM 2592 N N . PHE A 1 341 ? 10.810 -3.560 5.571 1.00 92.44 341 PHE A N 1
ATOM 2593 C CA . PHE A 1 341 ? 11.153 -3.591 4.146 1.00 92.44 341 PHE A CA 1
ATOM 2594 C C . PHE A 1 341 ? 11.609 -4.958 3.637 1.00 92.44 341 PHE A C 1
ATOM 2596 O O . PHE A 1 341 ? 11.377 -5.257 2.469 1.00 92.44 341 PHE A O 1
ATOM 2603 N N . GLN A 1 342 ? 12.261 -5.771 4.471 1.00 88.12 342 GLN A N 1
ATOM 2604 C CA . GLN A 1 342 ? 12.838 -7.047 4.033 1.00 88.12 342 GLN A CA 1
ATOM 2605 C C . GLN A 1 342 ? 11.906 -8.242 4.252 1.00 88.12 342 GLN A C 1
ATOM 2607 O O . GLN A 1 342 ? 12.064 -9.253 3.575 1.00 88.12 342 GLN A O 1
ATOM 2612 N N . VAL A 1 343 ? 10.947 -8.147 5.181 1.00 89.69 343 VAL A N 1
ATOM 2613 C CA . VAL A 1 343 ? 10.065 -9.272 5.534 1.00 89.69 343 VAL A CA 1
ATOM 2614 C C . VAL A 1 343 ? 8.597 -8.890 5.409 1.00 89.69 343 VAL A C 1
ATOM 2616 O O . VAL A 1 343 ? 7.893 -9.455 4.576 1.00 89.69 343 VAL A O 1
ATOM 2619 N N . ILE A 1 344 ? 8.125 -7.913 6.192 1.00 92.44 344 ILE A N 1
ATOM 2620 C CA . ILE A 1 344 ? 6.683 -7.639 6.304 1.00 92.44 344 ILE A CA 1
ATOM 2621 C C . ILE A 1 344 ? 6.104 -7.204 4.958 1.00 92.44 344 ILE A C 1
ATOM 2623 O O . ILE A 1 344 ? 5.127 -7.795 4.506 1.00 92.44 344 ILE A O 1
ATOM 2627 N N . LEU A 1 345 ? 6.692 -6.200 4.298 1.00 93.94 345 LEU A N 1
ATOM 2628 C CA . LEU A 1 345 ? 6.174 -5.700 3.025 1.00 93.94 345 LEU A CA 1
ATOM 2629 C C . LEU A 1 345 ? 6.239 -6.767 1.918 1.00 93.94 345 LEU A C 1
ATOM 2631 O O . LEU A 1 345 ? 5.181 -7.028 1.351 1.00 93.94 345 LEU A O 1
ATOM 2635 N N . PRO A 1 346 ? 7.377 -7.432 1.625 1.00 91.75 346 PRO A N 1
ATOM 2636 C CA . PRO A 1 346 ? 7.420 -8.473 0.593 1.00 91.75 346 PRO A CA 1
ATOM 2637 C C . PRO A 1 346 ? 6.345 -9.551 0.771 1.00 91.75 346 PRO A C 1
ATOM 2639 O O . PRO A 1 346 ? 5.569 -9.793 -0.153 1.00 91.75 346 PRO A O 1
ATOM 2642 N N . VAL A 1 347 ? 6.226 -10.112 1.981 1.00 90.81 347 VAL A N 1
ATOM 2643 C CA . VAL A 1 347 ? 5.222 -11.141 2.289 1.00 90.81 347 VAL A CA 1
ATOM 2644 C C . VAL A 1 347 ? 3.801 -10.582 2.151 1.00 90.81 347 VAL A C 1
ATOM 2646 O O . VAL A 1 347 ? 2.922 -11.246 1.608 1.00 90.81 347 VAL A O 1
ATOM 2649 N N . SER A 1 348 ? 3.561 -9.342 2.586 1.00 93.19 348 SER A N 1
ATOM 2650 C CA . SER A 1 348 ? 2.239 -8.705 2.492 1.00 93.19 348 SER A CA 1
ATOM 2651 C C . SER A 1 348 ? 1.803 -8.459 1.046 1.00 93.19 348 SER A C 1
ATOM 2653 O O . SER A 1 348 ? 0.628 -8.627 0.726 1.00 93.19 348 SER A O 1
ATOM 2655 N N . TYR A 1 349 ? 2.721 -8.063 0.161 1.00 93.94 349 TYR A N 1
ATOM 2656 C CA . TYR A 1 349 ? 2.408 -7.859 -1.255 1.00 93.94 349 TYR A CA 1
ATOM 2657 C C . TYR A 1 349 ? 2.155 -9.182 -1.988 1.00 93.94 349 TYR A C 1
ATOM 2659 O O . TYR A 1 349 ? 1.257 -9.237 -2.829 1.00 93.94 349 TYR A O 1
ATOM 2667 N N . GLU A 1 350 ? 2.891 -10.243 -1.646 1.00 91.44 350 GLU A N 1
ATOM 2668 C CA . GLU A 1 350 ? 2.644 -11.596 -2.161 1.00 91.44 350 GLU A CA 1
ATOM 2669 C C . GLU A 1 350 ? 1.286 -12.137 -1.679 1.00 91.44 350 GLU A C 1
ATOM 2671 O O . GLU A 1 350 ? 0.485 -12.617 -2.480 1.00 91.44 350 GLU A O 1
ATOM 2676 N N . PHE A 1 351 ? 0.966 -11.962 -0.391 1.00 91.69 351 PHE A N 1
ATOM 2677 C CA . PHE A 1 351 ? -0.321 -12.360 0.192 1.00 91.69 351 PHE A CA 1
ATOM 2678 C C . PHE A 1 351 ? -1.513 -11.538 -0.337 1.00 91.69 351 PHE A C 1
ATOM 2680 O O . PHE A 1 351 ? -2.635 -12.041 -0.443 1.00 91.69 351 PHE A O 1
ATOM 2687 N N . CYS A 1 352 ? -1.283 -10.275 -0.713 1.00 93.44 352 CYS A N 1
ATOM 2688 C CA . CYS A 1 352 ? -2.268 -9.383 -1.331 1.00 93.44 352 CYS A CA 1
ATOM 2689 C C . CYS A 1 352 ? -3.577 -9.247 -0.506 1.00 93.44 352 CYS A C 1
ATOM 2691 O O . CYS A 1 352 ? -4.667 -9.567 -1.011 1.00 93.44 352 CYS A O 1
ATOM 2693 N N . PRO A 1 353 ? -3.511 -8.786 0.761 1.00 94.75 353 PRO A N 1
ATOM 2694 C CA . PRO A 1 353 ? -4.662 -8.740 1.664 1.00 94.75 353 PRO A CA 1
ATOM 2695 C C . PRO A 1 353 ? -5.786 -7.828 1.155 1.00 94.75 353 PRO A C 1
ATOM 2697 O O . PRO A 1 353 ? -5.556 -6.850 0.441 1.00 94.75 353 PRO A O 1
ATOM 2700 N N . ASP A 1 354 ? -7.024 -8.163 1.504 1.00 94.19 354 ASP A N 1
ATOM 2701 C CA . ASP A 1 354 ? -8.208 -7.305 1.361 1.00 94.19 354 ASP A CA 1
ATOM 2702 C C . ASP A 1 354 ? -8.402 -6.410 2.595 1.00 94.19 354 ASP A C 1
ATOM 2704 O O . ASP A 1 354 ? -8.945 -5.315 2.483 1.00 94.19 354 ASP A O 1
ATOM 2708 N N . PHE A 1 355 ? -7.915 -6.852 3.759 1.00 95.62 355 PHE A N 1
ATOM 2709 C CA . PHE A 1 355 ? -7.991 -6.112 5.017 1.00 95.62 355 PHE A CA 1
ATOM 2710 C C . PHE A 1 355 ? -6.711 -6.280 5.834 1.00 95.62 355 PHE A C 1
ATOM 2712 O O . PHE A 1 355 ? -6.109 -7.354 5.835 1.00 95.62 355 PHE A O 1
ATOM 2719 N N . VAL A 1 356 ? -6.301 -5.229 6.544 1.00 96.25 356 VAL A N 1
ATOM 2720 C CA . VAL A 1 356 ? -5.102 -5.246 7.390 1.00 96.25 356 VAL A CA 1
ATOM 2721 C C . VAL A 1 356 ? -5.476 -4.837 8.808 1.00 96.25 356 VAL A C 1
ATOM 2723 O O . VAL A 1 356 ? -6.050 -3.772 9.021 1.00 96.25 356 VAL A O 1
ATOM 2726 N N . ILE A 1 357 ? -5.113 -5.670 9.777 1.00 94.75 357 ILE A N 1
ATOM 2727 C CA . ILE A 1 357 ? -5.239 -5.404 11.206 1.00 94.75 357 ILE A CA 1
ATOM 2728 C C . ILE A 1 357 ? -3.829 -5.183 11.743 1.00 94.75 357 ILE A C 1
ATOM 2730 O O . ILE A 1 357 ? -2.995 -6.085 11.717 1.00 94.75 357 ILE A O 1
ATOM 2734 N N . PHE A 1 358 ? -3.558 -3.977 12.231 1.00 94.00 358 PHE A N 1
ATOM 2735 C CA . PHE A 1 358 ? -2.284 -3.642 12.854 1.00 94.00 358 PHE A CA 1
ATOM 2736 C C . PHE A 1 358 ? -2.478 -3.437 14.348 1.00 94.00 358 PHE A C 1
ATOM 2738 O O . PHE A 1 358 ? -3.330 -2.656 14.770 1.00 94.00 358 PHE A O 1
ATOM 2745 N N . THR A 1 359 ? -1.686 -4.143 15.148 1.00 88.75 359 THR A N 1
ATOM 2746 C CA . THR A 1 359 ? -1.749 -4.072 16.606 1.00 88.75 359 THR A CA 1
ATOM 2747 C C . THR A 1 359 ? -0.351 -3.847 17.155 1.00 88.75 359 THR A C 1
ATOM 2749 O O . THR A 1 359 ? 0.631 -4.413 16.673 1.00 88.75 359 THR A O 1
ATOM 2752 N N . TRP A 1 360 ? -0.248 -3.016 18.185 1.00 83.75 360 TRP A N 1
ATOM 2753 C CA . TRP A 1 360 ? 0.965 -2.917 18.978 1.00 83.75 360 TRP A CA 1
ATOM 2754 C C . TRP A 1 360 ? 0.605 -2.990 20.450 1.00 83.75 360 TRP A C 1
ATOM 2756 O O . TRP A 1 360 ? -0.403 -2.437 20.892 1.00 83.75 360 TRP A O 1
ATOM 2766 N N . LYS A 1 361 ? 1.455 -3.658 21.220 1.00 72.25 361 LYS A N 1
ATOM 2767 C CA . LYS A 1 361 ? 1.379 -3.667 22.673 1.00 72.25 361 LYS A CA 1
ATOM 2768 C C . LYS A 1 361 ? 2.594 -2.927 23.208 1.00 72.25 361 LYS A C 1
ATOM 2770 O O . LYS A 1 361 ? 3.729 -3.269 22.889 1.00 72.25 361 LYS A O 1
ATOM 2775 N N . THR A 1 362 ? 2.364 -1.898 24.015 1.00 59.47 362 THR A N 1
ATOM 2776 C CA . THR A 1 362 ? 3.445 -1.325 24.818 1.00 59.47 362 THR A CA 1
ATOM 2777 C C . THR A 1 362 ? 3.885 -2.369 25.841 1.00 59.47 362 THR A C 1
ATOM 2779 O O . THR A 1 362 ? 3.008 -2.988 26.457 1.00 59.47 362 THR A O 1
ATOM 2782 N N . PRO A 1 363 ? 5.197 -2.581 26.050 1.00 51.72 363 PRO A N 1
ATOM 2783 C CA . PRO A 1 363 ? 5.664 -3.395 27.161 1.00 51.72 363 PRO A CA 1
ATOM 2784 C C . PRO A 1 363 ? 4.983 -2.884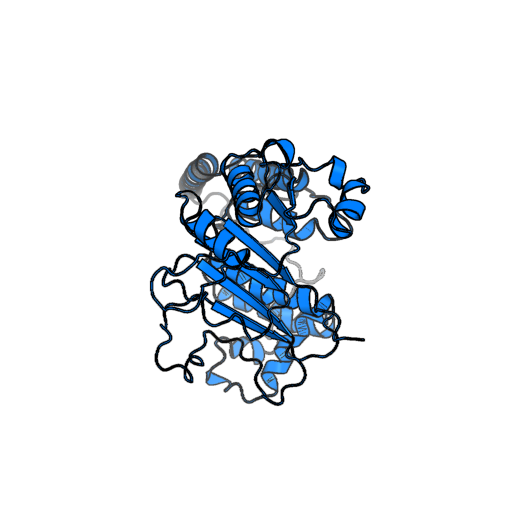 28.428 1.00 51.72 363 PRO A C 1
ATOM 2786 O O . PRO A 1 363 ? 4.983 -1.676 28.681 1.00 51.72 363 PRO A O 1
ATOM 2789 N N . SER A 1 364 ? 4.352 -3.778 29.193 1.00 44.41 364 SER A N 1
ATOM 2790 C CA . SER A 1 364 ? 3.951 -3.403 30.547 1.00 44.41 364 SER A CA 1
ATOM 2791 C C . SER A 1 364 ? 5.221 -2.921 31.241 1.00 44.41 364 SER A C 1
ATOM 2793 O O . SER A 1 364 ? 6.232 -3.622 31.114 1.00 44.41 364 SER A O 1
ATOM 2795 N N . PRO A 1 365 ? 5.222 -1.773 31.943 1.00 36.75 365 PRO A N 1
ATOM 2796 C CA . PRO A 1 365 ? 6.315 -1.495 32.857 1.00 36.75 365 PRO A CA 1
ATOM 2797 C C . PRO A 1 365 ? 6.434 -2.732 33.747 1.00 36.75 365 PRO A C 1
ATOM 2799 O O . PRO A 1 365 ? 5.453 -3.160 34.365 1.00 36.75 365 PRO A O 1
ATOM 2802 N N . ALA A 1 366 ? 7.584 -3.402 33.682 1.00 35.38 366 ALA A N 1
ATOM 2803 C CA . ALA A 1 366 ? 7.913 -4.422 34.655 1.00 35.38 366 ALA A CA 1
ATOM 2804 C C . ALA A 1 366 ? 7.860 -3.694 35.995 1.00 35.38 366 ALA A C 1
ATOM 2806 O O . ALA A 1 366 ? 8.585 -2.717 36.138 1.00 35.38 366 ALA A O 1
ATOM 2807 N N . ASN A 1 367 ? 6.923 -4.093 36.861 1.00 31.64 367 ASN A N 1
ATOM 2808 C CA . ASN A 1 367 ? 6.673 -3.525 38.187 1.00 31.64 367 ASN A CA 1
ATOM 2809 C C . ASN A 1 367 ? 7.910 -2.796 38.750 1.00 31.64 367 ASN A C 1
ATOM 2811 O O . ASN A 1 367 ? 8.863 -3.465 39.157 1.00 31.64 367 ASN A O 1
ATOM 2815 N N . GLU A 1 368 ? 7.886 -1.460 38.737 1.00 28.72 368 GLU A N 1
ATOM 2816 C CA . GLU A 1 368 ? 8.735 -0.644 39.615 1.00 28.72 368 GLU A CA 1
ATOM 2817 C C . GLU A 1 368 ? 8.129 -0.601 41.018 1.00 28.72 368 GLU A C 1
ATOM 2819 O O . GLU A 1 368 ? 6.883 -0.462 41.121 1.00 28.72 368 GLU A O 1
#